Protein AF-A0A969KFW2-F1 (afdb_monomer)

Solvent-accessible surface area (backbone atoms only — not comparable to full-atom values): 8511 Å² total; per-residue (Å²): 131,87,71,71,93,79,52,91,86,76,64,74,49,80,48,72,44,79,43,77,49,76,45,76,46,85,35,68,40,75,48,75,13,22,26,35,42,41,29,34,30,48,34,16,51,20,35,28,38,42,38,20,61,48,29,36,40,37,41,38,32,74,92,44,42,17,35,37,38,15,61,23,41,28,40,39,38,17,50,36,42,43,36,42,20,70,57,21,91,80,18,23,41,39,15,56,20,34,32,36,43,28,16,78,42,66,28,37,48,24,27,36,38,40,15,60,22,32,33,36,32,19,21,82,85,73,43,75,11,35,38,31,22,94,42,62,23,36,42,36,16,52,23,35,35,38,35,26,39,36,45,24,16,37,76,46,80,46,51,67,45,56,79,45,69,51,59,76,45,70,80,45,73,37,92,83,80,54,128

Radius of gyration: 15.46 Å; Cα contacts (8 Å, |Δi|>4): 554; chains: 1; bounding box: 42×31×36 Å

pLDDT: mean 92.27, std 14.31, range [40.53, 98.88]

Sequence (179 aa):
MSQPLGLGAWTSPQADITSRADLVVGSDLTLLGRSLDLEGSVVAGGQLDLFAADTIQIRDRLDYPFATLSYGVQTLEAETIDIFALSHPDSGLYAYGDLVLRSPNPIIIDAYFNSLGNFRLENTNGLVGDGLSPNDPVIRASGDVTFGTYTGASLHVLAGGRIRTGRITINSADSTNGL

Secondary structure (DSSP, 8-state):
----TTTTTT----S-EEE-S-EEESS-EEEEEEEEEE-SEEEESS-EEEEEEEEEEEE-BTTB--EEEESS-EEEE-SEEEEEE-SSTT-EEEESS-EEEE-SS-EEEEEEEEESS-EEEE-TTSSB--EEESS--EEEESS-EE-S-EEES--EEEESS-EE-S-EEE-S--SSS--

Structure (mmCIF, N/CA/C/O backbone):
data_AF-A0A969KFW2-F1
#
_entry.id   AF-A0A969KFW2-F1
#
loop_
_atom_site.group_PDB
_atom_site.id
_atom_site.type_symbol
_atom_site.label_atom_id
_atom_site.label_alt_id
_atom_site.label_comp_id
_atom_site.label_asym_id
_atom_site.label_entity_id
_atom_site.label_seq_id
_atom_site.pdbx_PDB_ins_code
_atom_site.Cartn_x
_atom_site.Cartn_y
_atom_site.Cartn_z
_atom_site.occupancy
_atom_site.B_iso_or_equiv
_atom_site.auth_seq_id
_atom_site.auth_comp_id
_atom_site.auth_asym_id
_atom_site.auth_atom_id
_atom_site.pdbx_PDB_model_num
ATOM 1 N N . MET A 1 1 ? -16.141 12.927 -2.273 1.00 40.53 1 MET A N 1
ATOM 2 C CA . MET A 1 1 ? -16.962 11.775 -1.837 1.00 40.53 1 MET A CA 1
ATOM 3 C C . MET A 1 1 ? -17.753 12.190 -0.607 1.00 40.53 1 MET A C 1
ATOM 5 O O . MET A 1 1 ? -17.198 12.882 0.237 1.00 40.53 1 MET A O 1
ATOM 9 N N . SER A 1 2 ? -19.045 11.868 -0.535 1.00 46.31 2 SER A N 1
ATOM 10 C CA . SER A 1 2 ? -19.894 12.208 0.613 1.00 46.31 2 SER A CA 1
ATOM 11 C C . SER A 1 2 ? -19.632 11.227 1.753 1.00 46.31 2 SER A C 1
ATOM 13 O O . SER A 1 2 ? -20.071 10.080 1.691 1.00 46.31 2 SER A O 1
ATOM 15 N N . GLN A 1 3 ? -18.900 11.679 2.769 1.00 43.25 3 GLN A N 1
ATOM 16 C CA . GLN A 1 3 ? -18.803 10.968 4.040 1.00 43.25 3 GLN A CA 1
ATOM 17 C C . GLN A 1 3 ? -20.185 10.882 4.717 1.00 43.25 3 GLN A C 1
ATOM 19 O O . GLN A 1 3 ? -21.036 11.747 4.469 1.00 43.25 3 GLN A O 1
ATOM 24 N N . PRO A 1 4 ? -20.429 9.873 5.574 1.00 42.06 4 PRO A N 1
ATOM 25 C CA . PRO A 1 4 ? -21.654 9.789 6.359 1.00 42.06 4 PRO A CA 1
ATOM 26 C C . PRO A 1 4 ? -21.888 11.085 7.147 1.00 42.06 4 PRO A C 1
ATOM 28 O O . PRO A 1 4 ? -20.990 11.597 7.822 1.00 42.06 4 PRO A O 1
ATOM 31 N N . LEU A 1 5 ? -23.105 11.626 7.058 1.00 42.03 5 LEU A N 1
ATOM 32 C CA . LEU A 1 5 ? -23.525 12.806 7.813 1.00 42.03 5 LEU A CA 1
ATOM 33 C C . LEU A 1 5 ? -23.432 12.500 9.317 1.00 42.03 5 LEU A C 1
ATOM 35 O O . LEU A 1 5 ? -24.241 11.746 9.848 1.00 42.03 5 LEU A O 1
ATOM 39 N N . GLY A 1 6 ? -22.432 13.077 9.989 1.00 43.31 6 GLY A N 1
ATOM 40 C CA . GLY A 1 6 ? -22.257 12.976 11.443 1.00 43.31 6 GLY A CA 1
ATOM 41 C C . GLY A 1 6 ? -20.808 13.036 11.938 1.00 43.31 6 GLY A C 1
ATOM 42 O O . GLY A 1 6 ? -20.583 13.518 13.042 1.00 43.31 6 GLY A O 1
ATOM 43 N N . LEU A 1 7 ? -19.824 12.620 11.130 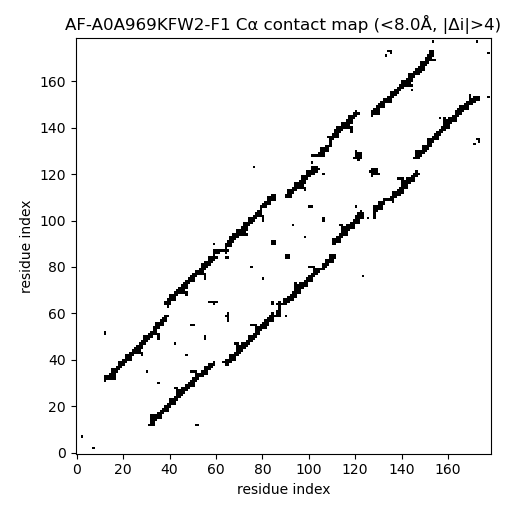1.00 49.16 7 LEU A N 1
ATOM 44 C CA . LEU A 1 7 ? -18.414 12.522 11.562 1.00 49.16 7 LEU A CA 1
ATOM 45 C C . LEU A 1 7 ? -17.542 13.723 11.160 1.00 49.16 7 LEU A C 1
ATOM 47 O O . LEU A 1 7 ? -16.641 14.107 11.903 1.00 49.16 7 LEU A O 1
ATOM 51 N N . GLY A 1 8 ? -17.858 14.395 10.048 1.00 50.50 8 GLY A N 1
ATOM 52 C CA . GLY A 1 8 ? -17.047 15.504 9.518 1.00 50.50 8 GLY A CA 1
ATOM 53 C C . GLY A 1 8 ? -16.973 16.763 10.398 1.00 50.50 8 GLY A C 1
ATOM 54 O O . GLY A 1 8 ? -16.182 17.653 10.108 1.00 50.50 8 GLY A O 1
ATOM 55 N N . ALA A 1 9 ? -17.775 16.849 11.466 1.00 48.59 9 ALA A N 1
ATOM 56 C CA . ALA A 1 9 ? -17.777 17.975 12.404 1.00 48.59 9 ALA A CA 1
ATOM 57 C C . ALA A 1 9 ? -17.067 17.683 13.744 1.00 48.59 9 ALA A C 1
ATOM 59 O O . ALA A 1 9 ? -16.885 18.612 14.527 1.00 48.59 9 ALA A O 1
ATOM 60 N N . TRP A 1 10 ? -16.667 16.431 14.021 1.00 47.91 10 TRP A N 1
ATOM 61 C CA . TRP A 1 10 ? -16.158 16.022 15.344 1.00 47.91 10 TRP A CA 1
ATOM 62 C C . TRP A 1 10 ? -14.722 15.490 15.362 1.00 47.91 10 TRP A C 1
ATOM 64 O O . TRP A 1 10 ? -14.137 15.405 16.438 1.00 47.91 10 TRP A O 1
ATOM 74 N N . THR A 1 11 ? -14.121 15.158 14.219 1.00 59.03 11 THR A N 1
ATOM 75 C CA . THR A 1 11 ? -12.793 14.525 14.200 1.00 59.03 11 THR A CA 1
ATOM 76 C C . THR A 1 11 ? -11.883 15.162 13.158 1.00 59.03 11 THR A C 1
ATOM 78 O O . THR A 1 11 ? -11.593 14.576 12.117 1.00 59.03 11 THR A O 1
ATOM 81 N N . SER A 1 12 ? -11.388 16.370 13.437 1.00 61.44 12 SER A N 1
ATOM 82 C CA . SER A 1 12 ? -10.094 16.737 12.857 1.00 61.44 12 SER A CA 1
ATOM 83 C C . SER A 1 12 ? -9.069 15.717 13.363 1.00 61.44 12 SER A C 1
ATOM 85 O O . SER A 1 12 ? -9.067 15.438 14.566 1.00 61.44 12 SER A O 1
ATOM 87 N N . PRO A 1 13 ? -8.221 15.137 12.506 1.00 65.00 13 PRO A N 1
ATOM 88 C CA . PRO A 1 13 ? -7.181 14.237 12.974 1.00 65.00 13 PRO A CA 1
ATOM 89 C C . PRO A 1 13 ? -6.178 15.052 13.805 1.00 65.00 13 PRO A C 1
ATOM 91 O O . PRO A 1 13 ? -5.416 15.850 13.269 1.00 65.00 13 PRO A O 1
ATOM 94 N N . GLN A 1 14 ? -6.271 14.961 15.134 1.00 72.69 14 GLN A N 1
ATOM 95 C CA . GLN A 1 14 ? -5.598 15.900 16.047 1.00 72.69 14 GLN A CA 1
ATOM 96 C C . GLN A 1 14 ? -4.289 15.363 16.634 1.00 72.69 14 GLN A C 1
ATOM 98 O O . GLN A 1 14 ? -3.446 16.157 17.046 1.00 72.69 14 GLN A O 1
ATOM 103 N N . ALA A 1 15 ? -4.115 14.042 16.689 1.00 89.06 15 ALA A N 1
ATOM 104 C CA . ALA A 1 15 ? -2.988 13.405 17.363 1.00 89.06 15 ALA A CA 1
ATOM 105 C C . ALA A 1 15 ? -2.456 12.210 16.573 1.00 89.06 15 ALA A C 1
ATOM 107 O O . ALA A 1 15 ? -3.172 11.625 15.760 1.00 89.06 15 ALA A O 1
ATOM 108 N N . ASP A 1 16 ? -1.202 11.858 16.825 1.00 96.44 16 ASP A N 1
ATOM 109 C CA . ASP A 1 16 ? -0.571 10.697 16.209 1.00 96.44 16 ASP A CA 1
ATOM 110 C C . ASP A 1 16 ? -1.045 9.410 16.895 1.00 96.44 16 ASP A C 1
ATOM 112 O O . ASP A 1 16 ? -1.247 9.377 18.112 1.00 96.44 16 ASP A O 1
ATOM 116 N N . ILE A 1 17 ? -1.219 8.350 16.110 1.00 97.12 17 ILE A N 1
ATOM 117 C CA . ILE A 1 17 ? -1.511 7.003 16.594 1.00 97.12 17 ILE A CA 1
ATOM 118 C C . ILE A 1 17 ? -0.292 6.140 16.302 1.00 97.12 17 ILE A C 1
ATOM 120 O O . ILE A 1 17 ? 0.089 5.962 15.148 1.00 97.12 17 ILE A O 1
ATOM 124 N N . THR A 1 18 ? 0.279 5.566 17.354 1.00 97.75 18 THR A N 1
ATOM 125 C CA . THR A 1 18 ? 1.387 4.618 17.259 1.00 97.75 18 THR A CA 1
ATOM 126 C C . THR A 1 18 ? 0.904 3.253 17.725 1.00 97.75 18 THR A C 1
ATOM 128 O O . THR A 1 18 ? 0.429 3.121 18.854 1.00 97.75 18 THR A O 1
ATOM 131 N N . SER A 1 19 ? 1.039 2.232 16.879 1.00 96.25 19 SER A N 1
ATOM 132 C CA . SER A 1 19 ? 0.820 0.836 17.264 1.00 96.25 19 SER A CA 1
ATOM 133 C C . SER A 1 19 ? 2.077 0.017 17.014 1.00 96.25 19 SER A C 1
ATOM 135 O O . SER A 1 19 ? 2.738 0.162 15.988 1.00 96.25 19 SER A O 1
ATOM 137 N N . ARG A 1 20 ? 2.400 -0.845 17.978 1.00 95.62 20 ARG A N 1
ATOM 138 C CA . ARG A 1 20 ? 3.454 -1.871 17.906 1.00 95.62 20 ARG A CA 1
ATOM 139 C C . ARG A 1 20 ? 2.909 -3.263 18.234 1.00 95.62 20 ARG A C 1
ATOM 141 O O . ARG A 1 20 ? 3.673 -4.173 18.533 1.00 95.62 20 ARG A O 1
ATOM 148 N N . ALA A 1 21 ? 1.586 -3.381 18.290 1.00 93.62 21 ALA A N 1
ATOM 149 C CA . ALA A 1 21 ? 0.868 -4.549 18.768 1.00 93.62 21 ALA A CA 1
ATOM 150 C C . ALA A 1 21 ? -0.050 -5.100 17.676 1.00 93.62 21 ALA A C 1
ATOM 152 O O . ALA A 1 21 ? -0.304 -4.439 16.670 1.00 93.62 21 ALA A O 1
ATOM 153 N N . ASP A 1 22 ? -0.598 -6.283 17.935 1.00 96.31 22 ASP A N 1
ATOM 154 C CA . ASP A 1 22 ? -1.633 -6.888 17.107 1.00 96.31 22 ASP A CA 1
ATOM 155 C C . ASP A 1 22 ? -3.004 -6.293 17.452 1.00 96.31 22 ASP A C 1
ATOM 157 O O . ASP A 1 22 ? -3.571 -6.539 18.520 1.00 96.31 22 ASP A O 1
ATOM 161 N N . LEU A 1 23 ? -3.538 -5.484 16.541 1.00 97.00 23 LEU A N 1
ATOM 162 C CA . LEU A 1 23 ? -4.868 -4.896 16.631 1.00 97.00 23 LEU A CA 1
ATOM 163 C C . LEU A 1 23 ? -5.846 -5.760 15.841 1.00 97.00 23 LEU A C 1
ATOM 165 O O . LEU A 1 23 ? -5.850 -5.727 14.616 1.00 97.00 23 LEU A O 1
ATOM 169 N N . VAL A 1 24 ? -6.694 -6.518 16.537 1.00 97.62 24 VAL A N 1
ATOM 170 C CA . VAL A 1 24 ? -7.665 -7.423 15.907 1.00 97.62 24 VAL A CA 1
ATOM 171 C C . VAL A 1 24 ? -9.075 -7.070 16.357 1.00 97.62 24 VAL A C 1
ATOM 173 O O . VAL A 1 24 ? -9.382 -7.113 17.549 1.00 97.62 24 VAL A O 1
ATOM 176 N N . VAL A 1 25 ? -9.952 -6.760 15.402 1.00 97.81 25 VAL A N 1
ATOM 177 C CA . VAL A 1 25 ? -11.379 -6.526 15.656 1.00 97.81 25 VAL A CA 1
ATOM 178 C C . VAL A 1 25 ? -12.251 -7.417 14.772 1.00 97.81 25 VAL A C 1
ATOM 180 O O . VAL A 1 25 ? -11.901 -7.739 13.641 1.00 97.81 25 VAL A O 1
ATOM 183 N N . GLY A 1 26 ? -13.417 -7.823 15.281 1.00 97.88 26 GLY A N 1
ATOM 184 C CA . GLY A 1 26 ? -14.318 -8.754 14.584 1.00 97.88 26 GLY A CA 1
ATOM 185 C C . GLY A 1 26 ? -15.216 -8.135 13.504 1.00 97.88 26 GLY A C 1
ATOM 186 O O . GLY A 1 26 ? -16.013 -8.857 12.917 1.00 97.88 26 GLY A O 1
ATOM 187 N N . SER A 1 27 ? -15.129 -6.825 13.265 1.00 97.62 27 SER A N 1
ATOM 188 C CA . SER A 1 27 ? -15.961 -6.074 12.311 1.00 97.62 27 SER A CA 1
ATOM 189 C C . SER A 1 27 ? -15.098 -5.020 11.600 1.00 97.62 27 SER A C 1
ATOM 191 O O . SER A 1 27 ? -13.895 -5.229 11.450 1.00 97.62 27 SER A O 1
ATOM 193 N N . ASP A 1 28 ? -15.685 -3.905 11.178 1.00 98.25 28 ASP A N 1
ATOM 194 C CA . ASP A 1 28 ? -14.972 -2.769 10.594 1.00 98.25 28 ASP A CA 1
ATOM 195 C C . ASP A 1 28 ? -14.033 -2.083 11.604 1.00 98.25 28 ASP A C 1
ATOM 197 O O . ASP A 1 28 ? -14.345 -1.975 12.796 1.00 98.25 28 ASP A O 1
ATOM 201 N N . LEU A 1 29 ? -12.897 -1.585 11.113 1.00 97.88 29 LEU A N 1
ATOM 202 C CA . LEU A 1 29 ? -11.943 -0.772 11.866 1.00 97.88 29 LEU A CA 1
ATOM 203 C C . LEU A 1 29 ? -11.613 0.500 11.093 1.00 97.88 29 LEU A C 1
ATOM 205 O O . LEU A 1 29 ? -11.175 0.434 9.948 1.00 97.88 29 LEU A O 1
ATOM 209 N N . THR A 1 30 ? -11.720 1.643 11.764 1.00 97.38 30 THR A N 1
ATOM 210 C CA . THR A 1 30 ? -11.174 2.908 11.272 1.00 97.38 30 THR A CA 1
ATOM 211 C C . THR A 1 30 ? -10.156 3.444 12.270 1.00 97.38 30 THR A C 1
ATOM 213 O O . THR A 1 30 ? -10.495 3.680 13.431 1.00 97.38 30 THR A O 1
ATOM 216 N N . LEU A 1 31 ? -8.922 3.671 11.820 1.00 96.19 31 LEU A N 1
ATOM 217 C CA . LEU A 1 31 ? -7.936 4.478 12.537 1.00 96.19 31 LEU A CA 1
ATOM 218 C C . LEU A 1 31 ? -7.872 5.853 11.877 1.00 96.19 31 LEU A C 1
ATOM 220 O O . LEU A 1 31 ? -7.593 5.952 10.687 1.00 96.19 31 LEU A O 1
ATOM 224 N N . LEU A 1 32 ? -8.142 6.904 12.651 1.00 95.44 32 LEU A N 1
ATOM 225 C CA . LEU A 1 32 ? -8.134 8.289 12.186 1.00 95.44 32 LEU A CA 1
ATOM 226 C C . LEU A 1 32 ? -7.209 9.120 13.078 1.00 95.44 32 LEU A C 1
ATOM 228 O O . LEU A 1 32 ? -7.536 9.375 14.237 1.00 95.44 32 LEU A O 1
ATOM 232 N N . GLY A 1 33 ? -6.066 9.544 12.544 1.00 94.56 33 GLY A N 1
ATOM 233 C CA . GLY A 1 33 ? -5.040 10.277 13.292 1.00 94.56 33 GLY A CA 1
ATOM 234 C C . GLY A 1 33 ? -4.390 11.383 12.470 1.00 94.56 33 GLY A C 1
ATOM 235 O O . GLY A 1 33 ? -4.582 11.475 11.265 1.00 94.56 33 GLY A O 1
ATOM 236 N N . ARG A 1 34 ? -3.618 12.263 13.104 1.00 94.81 34 ARG A N 1
ATOM 237 C CA . ARG A 1 34 ? -2.754 13.192 12.366 1.00 94.81 34 ARG A CA 1
ATOM 238 C C . ARG A 1 34 ? -1.714 12.400 11.578 1.00 94.81 34 ARG A C 1
ATOM 240 O O . ARG A 1 34 ? -1.620 12.569 10.370 1.00 94.81 34 ARG A O 1
ATOM 247 N N . SER A 1 35 ? -1.021 11.489 12.254 1.00 97.94 35 SER A N 1
ATOM 248 C CA . SER A 1 35 ? -0.171 10.469 11.640 1.00 97.94 35 SER A CA 1
ATOM 249 C C . SER A 1 35 ? -0.507 9.087 12.195 1.00 97.94 35 SER A C 1
ATOM 251 O O . SER A 1 35 ? -0.918 8.975 13.351 1.00 97.94 35 SER A O 1
ATOM 253 N N . LEU A 1 36 ? -0.318 8.043 11.392 1.00 98.50 36 LEU A N 1
ATOM 254 C CA . LEU A 1 36 ? -0.365 6.647 11.823 1.00 98.50 36 LEU A CA 1
ATOM 255 C C . LEU A 1 36 ? 1.036 6.049 11.672 1.00 98.50 36 LEU A C 1
ATOM 257 O O . LEU A 1 36 ? 1.577 6.037 10.572 1.00 98.50 36 LEU A O 1
ATOM 261 N N . ASP A 1 37 ? 1.609 5.554 12.762 1.00 98.50 37 ASP A N 1
ATOM 262 C CA . ASP A 1 37 ? 2.882 4.831 12.787 1.00 98.50 37 ASP A CA 1
ATOM 263 C C . ASP A 1 37 ? 2.607 3.397 13.256 1.00 98.50 37 ASP A C 1
ATOM 265 O O . ASP A 1 37 ? 2.282 3.158 14.425 1.00 98.50 37 ASP A O 1
ATOM 269 N N . LEU A 1 38 ? 2.664 2.449 12.322 1.00 98.56 38 LEU A N 1
ATOM 270 C CA . LEU A 1 38 ? 2.151 1.097 12.507 1.00 98.56 38 LEU A CA 1
ATOM 271 C C . LEU A 1 38 ? 3.250 0.045 12.298 1.00 98.56 38 LEU A C 1
ATOM 273 O O . LEU A 1 38 ? 3.839 -0.065 11.223 1.00 98.56 38 LEU A O 1
ATOM 277 N N . GLU A 1 39 ? 3.446 -0.778 13.327 1.00 97.44 39 GLU A N 1
ATOM 278 C CA . GLU A 1 39 ? 4.143 -2.068 13.281 1.00 97.44 39 GLU A CA 1
ATOM 279 C C . GLU A 1 39 ? 3.217 -3.165 13.847 1.00 97.44 39 GLU A C 1
ATOM 281 O O . GLU A 1 39 ? 2.217 -2.862 14.506 1.00 97.44 39 GLU A O 1
ATOM 286 N N . GLY A 1 40 ? 3.561 -4.440 13.638 1.00 96.19 40 GLY A N 1
ATOM 287 C CA . GLY A 1 40 ? 2.741 -5.582 14.067 1.00 96.19 40 GLY A CA 1
ATOM 288 C C . GLY A 1 40 ? 1.590 -5.858 13.111 1.00 96.19 40 GLY A C 1
ATOM 289 O O . GLY A 1 40 ? 1.791 -5.861 11.898 1.00 96.19 40 GLY A O 1
ATOM 290 N N . SER A 1 41 ? 0.382 -6.106 13.621 1.00 97.19 41 SER A N 1
ATOM 291 C CA . SER A 1 41 ? -0.765 -6.394 12.757 1.00 97.19 41 SER A CA 1
ATOM 292 C C . SER A 1 41 ? -1.973 -5.495 12.978 1.00 97.19 41 SER A C 1
ATOM 294 O O . SER A 1 41 ? -2.249 -5.036 14.085 1.00 97.19 41 SER A O 1
ATOM 296 N N . VAL A 1 42 ? -2.714 -5.244 11.896 1.00 98.38 42 VAL A N 1
ATOM 297 C CA . VAL A 1 42 ? -3.997 -4.530 11.931 1.00 98.38 42 VAL A CA 1
ATOM 298 C C . VAL A 1 42 ? -5.031 -5.323 11.140 1.00 98.38 42 VAL A C 1
ATOM 300 O O . VAL A 1 42 ? -5.000 -5.378 9.911 1.00 98.38 42 VAL A O 1
ATOM 303 N N . VAL A 1 43 ? -5.943 -5.964 11.862 1.00 98.50 43 VAL A N 1
ATOM 304 C CA . VAL A 1 43 ? -6.910 -6.924 11.336 1.00 98.50 43 VAL A CA 1
ATOM 305 C C . VAL A 1 43 ? -8.334 -6.463 11.628 1.00 98.50 43 VAL A C 1
ATOM 307 O O . VAL A 1 43 ? -8.715 -6.260 12.782 1.00 98.50 43 VAL A O 1
ATOM 310 N N . ALA A 1 44 ? -9.135 -6.369 10.571 1.00 98.56 44 ALA A N 1
ATOM 311 C CA . ALA A 1 44 ? -10.561 -6.093 10.621 1.00 98.56 44 ALA A CA 1
ATOM 312 C C . ALA A 1 44 ? -11.357 -7.274 10.044 1.00 98.56 44 ALA A C 1
ATOM 314 O O . ALA A 1 44 ? -11.074 -7.768 8.951 1.00 98.56 44 ALA A O 1
ATOM 315 N N . GLY A 1 45 ? -12.395 -7.704 10.763 1.00 98.44 45 GLY A N 1
ATOM 316 C CA . GLY A 1 45 ? -13.381 -8.679 10.286 1.00 98.44 45 GLY A CA 1
ATOM 317 C C . GLY A 1 45 ? -14.279 -8.161 9.155 1.00 98.44 45 GLY A C 1
ATOM 318 O O . GLY A 1 45 ? -15.019 -8.945 8.567 1.00 98.44 45 GLY A O 1
ATOM 319 N N . GLY A 1 46 ? -14.215 -6.863 8.849 1.00 98.38 46 GLY A N 1
ATOM 320 C CA . GLY A 1 46 ? -14.908 -6.206 7.742 1.00 98.38 46 GLY A CA 1
ATOM 321 C C . GLY A 1 46 ? -13.976 -5.270 6.969 1.00 98.38 46 GLY A C 1
ATOM 322 O O . GLY A 1 46 ? -12.923 -5.700 6.490 1.00 98.38 46 GLY A O 1
ATOM 323 N N . GLN A 1 47 ? -14.372 -4.006 6.828 1.00 98.50 47 GLN A N 1
ATOM 324 C CA . GLN A 1 47 ? -13.590 -2.940 6.199 1.00 98.50 47 GLN A CA 1
ATOM 325 C C . GLN A 1 47 ? -12.467 -2.443 7.118 1.00 98.50 47 GLN A C 1
ATOM 327 O O . GLN A 1 47 ? -12.643 -2.331 8.332 1.00 98.50 47 GLN A O 1
ATOM 332 N N . LEU A 1 48 ? -11.315 -2.121 6.529 1.00 98.75 48 LEU A N 1
ATOM 333 C CA . LEU A 1 48 ? -10.196 -1.490 7.225 1.00 98.75 48 LEU A CA 1
ATOM 334 C C . LEU A 1 48 ? -9.882 -0.137 6.591 1.00 98.75 48 LEU A C 1
ATOM 336 O O . LEU A 1 48 ? -9.398 -0.077 5.462 1.00 98.75 48 LEU A O 1
ATOM 340 N N . ASP A 1 49 ? -10.100 0.928 7.350 1.00 98.44 49 ASP A N 1
ATOM 341 C CA . ASP A 1 49 ? -9.778 2.294 6.959 1.00 98.44 49 ASP A CA 1
ATOM 342 C C . ASP A 1 49 ? -8.657 2.855 7.835 1.00 98.44 49 ASP A C 1
ATOM 344 O O . ASP A 1 49 ? -8.774 2.954 9.057 1.00 98.44 49 ASP A O 1
ATOM 348 N N . LEU A 1 50 ? -7.560 3.249 7.202 1.00 98.12 50 LEU A N 1
ATOM 349 C CA . LEU A 1 50 ? -6.422 3.899 7.834 1.00 98.12 50 LEU A CA 1
ATOM 350 C C . LEU A 1 50 ? -6.314 5.306 7.254 1.00 98.12 50 LEU A C 1
ATOM 352 O O . LEU A 1 50 ? -5.892 5.485 6.115 1.00 98.12 50 LEU A O 1
ATOM 356 N N . PHE A 1 51 ? -6.722 6.305 8.026 1.00 97.31 51 PHE A N 1
ATOM 357 C CA . PHE A 1 51 ? -6.777 7.692 7.589 1.00 97.31 51 PHE A CA 1
ATOM 358 C C . PHE A 1 51 ? -5.846 8.555 8.432 1.00 97.31 51 PHE A C 1
ATOM 360 O O . PHE A 1 51 ? -5.969 8.616 9.660 1.00 97.31 51 PHE A O 1
ATOM 367 N N . ALA A 1 52 ? -4.930 9.249 7.761 1.00 96.31 52 ALA A N 1
ATOM 368 C CA . ALA A 1 52 ? -4.060 10.233 8.378 1.00 96.31 52 ALA A CA 1
ATOM 369 C C . ALA A 1 52 ? -4.181 11.599 7.699 1.00 96.31 52 ALA A C 1
ATOM 371 O O . ALA A 1 52 ? -4.378 11.674 6.490 1.00 96.31 52 ALA A O 1
ATOM 372 N N . ALA A 1 53 ? -4.037 12.683 8.462 1.00 94.38 53 ALA A N 1
ATOM 373 C CA . ALA A 1 53 ? -3.887 14.009 7.862 1.00 94.38 53 ALA A CA 1
ATOM 374 C C . ALA A 1 53 ? -2.526 14.145 7.164 1.00 94.38 53 ALA A C 1
ATOM 376 O O . ALA A 1 53 ? -2.469 14.589 6.029 1.00 94.38 53 ALA A O 1
ATOM 377 N N . ASP A 1 54 ? -1.450 13.720 7.827 1.00 96.06 54 ASP A N 1
ATOM 378 C CA . ASP A 1 54 ? -0.078 13.966 7.393 1.00 96.06 54 ASP A CA 1
ATOM 379 C C . ASP A 1 54 ? 0.560 12.693 6.829 1.00 96.06 54 ASP A C 1
ATOM 381 O O . ASP A 1 54 ? 0.895 12.625 5.650 1.00 96.06 54 ASP A O 1
ATOM 385 N N . THR A 1 55 ? 0.771 11.671 7.665 1.00 98.06 55 THR A N 1
ATOM 386 C CA . THR A 1 55 ? 1.572 10.500 7.274 1.00 98.06 55 THR A CA 1
ATOM 387 C C . THR A 1 55 ? 0.962 9.190 7.747 1.00 98.06 55 THR A C 1
ATOM 389 O O 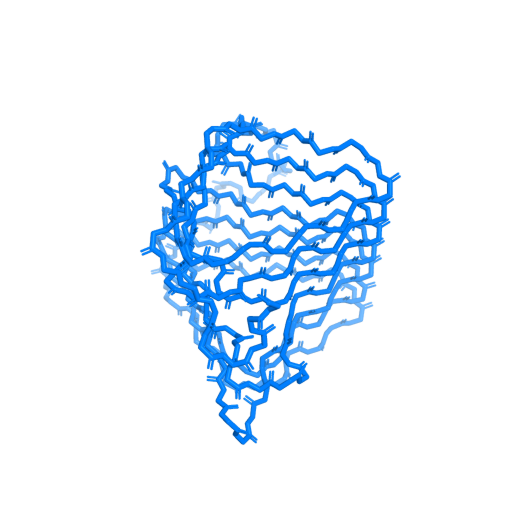. THR A 1 55 ? 0.576 9.062 8.906 1.00 98.06 55 THR A O 1
ATOM 392 N N . ILE A 1 56 ? 0.948 8.188 6.872 1.00 98.75 56 ILE A N 1
ATOM 393 C CA . ILE A 1 56 ? 0.870 6.778 7.263 1.00 98.75 56 ILE A CA 1
ATOM 394 C C . ILE A 1 56 ? 2.246 6.174 7.035 1.00 98.75 56 ILE A C 1
ATOM 396 O O . ILE A 1 56 ? 2.717 6.122 5.900 1.00 98.75 56 ILE A O 1
ATOM 400 N N . GLN A 1 57 ? 2.873 5.718 8.113 1.00 98.81 57 GLN A N 1
ATOM 401 C CA . GLN A 1 57 ? 4.120 4.979 8.085 1.00 98.81 57 GLN A CA 1
ATOM 402 C C . GLN A 1 57 ? 3.866 3.546 8.543 1.00 98.81 57 GLN A C 1
ATOM 404 O O . GLN A 1 57 ? 3.314 3.309 9.617 1.00 98.81 57 GLN A O 1
ATOM 409 N N . ILE A 1 58 ? 4.281 2.592 7.715 1.00 98.75 58 ILE A N 1
ATOM 410 C CA . ILE A 1 58 ? 4.204 1.161 8.005 1.00 98.75 58 ILE A CA 1
ATOM 411 C C . ILE A 1 58 ? 5.610 0.582 7.958 1.00 98.75 58 ILE A C 1
ATOM 413 O O . ILE A 1 58 ? 6.333 0.800 6.979 1.00 98.75 58 ILE A O 1
ATOM 417 N N . ARG A 1 59 ? 5.988 -0.154 9.006 1.00 98.19 59 ARG A N 1
ATOM 418 C CA . ARG A 1 59 ? 7.292 -0.813 9.118 1.00 98.19 59 ARG A CA 1
ATOM 419 C C . ARG A 1 59 ? 7.147 -2.255 9.582 1.00 98.19 59 ARG A C 1
ATOM 421 O O . ARG A 1 59 ? 6.401 -2.539 10.517 1.00 98.19 59 ARG A O 1
ATOM 428 N N . ASP A 1 60 ? 7.905 -3.147 8.957 1.00 97.56 60 ASP A N 1
ATOM 429 C CA . ASP A 1 60 ? 8.192 -4.476 9.490 1.00 97.56 60 ASP A CA 1
ATOM 430 C C . ASP A 1 60 ? 9.621 -4.577 10.040 1.00 97.56 60 ASP A C 1
ATOM 432 O O . ASP A 1 60 ? 10.409 -3.628 9.997 1.00 97.56 60 ASP A O 1
ATOM 436 N N . ARG A 1 61 ? 9.948 -5.740 10.608 1.00 94.75 61 ARG A N 1
ATOM 437 C CA . ARG A 1 61 ? 11.282 -6.078 11.108 1.00 94.75 61 ARG A CA 1
ATOM 438 C C . ARG A 1 61 ? 11.622 -7.513 10.733 1.00 94.75 61 ARG A C 1
ATOM 440 O O . ARG A 1 61 ? 10.738 -8.354 10.611 1.00 94.75 61 ARG A O 1
ATOM 447 N N . LEU A 1 62 ? 12.914 -7.814 10.625 1.00 94.12 62 LEU A N 1
ATOM 44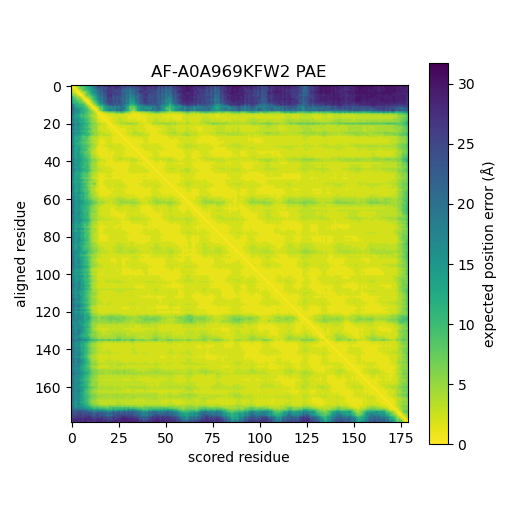8 C CA . LEU A 1 62 ? 13.398 -9.157 10.277 1.00 94.12 62 LEU A CA 1
ATOM 449 C C . LEU A 1 62 ? 12.889 -10.259 11.224 1.00 94.12 62 LEU A C 1
ATOM 451 O O . LEU A 1 62 ? 12.771 -11.408 10.818 1.00 94.12 62 LEU A O 1
ATOM 455 N N . ASP A 1 63 ? 12.614 -9.921 12.482 1.00 95.50 63 ASP A N 1
ATOM 456 C CA . ASP A 1 63 ? 12.115 -10.826 13.520 1.00 95.50 63 ASP A CA 1
ATOM 457 C C . ASP A 1 63 ? 10.625 -10.626 13.844 1.00 95.50 63 ASP A C 1
ATOM 459 O O . ASP A 1 63 ? 10.085 -11.326 14.702 1.00 95.50 63 ASP A O 1
ATOM 463 N N . TYR A 1 64 ? 9.956 -9.671 13.189 1.00 94.31 64 TYR A N 1
ATOM 464 C CA . TYR A 1 64 ? 8.560 -9.350 13.458 1.00 94.31 64 TYR A CA 1
ATOM 465 C C . TYR A 1 64 ? 7.866 -8.782 12.208 1.00 94.31 64 TYR A C 1
ATOM 467 O O . TYR A 1 64 ? 8.117 -7.625 11.848 1.00 94.31 64 TYR A O 1
ATOM 475 N N . PRO A 1 65 ? 7.004 -9.569 11.537 1.00 97.00 65 PRO A N 1
ATOM 476 C CA . PRO A 1 65 ? 6.339 -9.130 10.317 1.00 97.00 65 PRO A CA 1
ATOM 477 C C . PRO A 1 65 ? 5.347 -8.001 10.582 1.00 97.00 65 PRO A C 1
ATOM 479 O O . PRO A 1 65 ? 4.796 -7.878 11.679 1.00 97.00 65 PRO A O 1
ATOM 482 N N . PHE A 1 66 ? 5.062 -7.229 9.534 1.00 98.19 66 PHE A N 1
ATOM 483 C CA . PHE A 1 66 ? 3.890 -6.367 9.501 1.00 98.19 66 PHE A CA 1
ATOM 484 C C . PHE A 1 66 ? 2.802 -6.977 8.626 1.00 98.19 66 PHE A C 1
ATOM 486 O O . PHE A 1 66 ? 3.051 -7.261 7.455 1.00 98.19 66 PHE A O 1
ATOM 493 N N . ALA A 1 67 ? 1.581 -7.107 9.143 1.00 98.06 67 ALA A N 1
ATOM 494 C CA . ALA A 1 67 ? 0.461 -7.613 8.356 1.00 98.06 67 ALA A CA 1
ATOM 495 C C . ALA A 1 67 ? -0.816 -6.797 8.557 1.00 98.06 67 ALA A C 1
ATOM 497 O O . ALA A 1 67 ? -1.261 -6.570 9.680 1.00 98.06 67 ALA A O 1
ATOM 498 N N . THR A 1 68 ? -1.478 -6.430 7.463 1.00 98.38 68 THR A N 1
ATOM 499 C CA . THR A 1 68 ? -2.875 -5.971 7.537 1.00 98.38 68 THR A CA 1
ATOM 500 C C . THR A 1 68 ? -3.806 -7.003 6.938 1.00 98.38 68 THR A C 1
ATOM 502 O O . THR A 1 68 ? -3.461 -7.634 5.944 1.00 98.38 68 THR A O 1
ATOM 505 N N . LEU A 1 69 ? -4.992 -7.162 7.517 1.00 98.56 69 LEU A N 1
ATOM 506 C CA . LEU A 1 69 ? -6.021 -8.032 6.964 1.00 98.56 69 LEU A CA 1
ATOM 507 C C . LEU A 1 69 ? -7.386 -7.359 7.052 1.00 98.56 69 LEU A C 1
ATOM 509 O O . LEU A 1 69 ? -7.802 -6.923 8.122 1.00 98.56 69 LEU A O 1
ATOM 513 N N . SER A 1 70 ? -8.105 -7.334 5.936 1.00 98.56 70 SER A N 1
ATOM 514 C CA . SER A 1 70 ? -9.523 -6.979 5.892 1.00 98.56 70 SER A CA 1
ATOM 515 C C . SER A 1 70 ? -10.307 -8.038 5.125 1.00 98.56 70 SER A C 1
ATOM 517 O O . SER A 1 70 ? -9.878 -8.508 4.067 1.00 98.56 70 SER A O 1
ATOM 519 N N . TYR A 1 71 ? -11.467 -8.426 5.654 1.00 97.88 71 TYR A N 1
ATOM 520 C CA . TYR A 1 71 ? -12.405 -9.294 4.932 1.00 97.88 71 TYR A CA 1
ATOM 521 C C . TYR A 1 71 ? -13.267 -8.513 3.922 1.00 97.88 71 TYR A C 1
ATOM 523 O O . TYR A 1 71 ? -13.950 -9.115 3.093 1.00 97.88 71 TYR A O 1
ATOM 531 N N . GLY A 1 72 ? -13.228 -7.180 3.980 1.00 98.00 72 GLY A N 1
ATOM 532 C CA . GLY A 1 72 ? -13.837 -6.267 3.020 1.00 98.00 72 GLY A CA 1
ATOM 533 C C . GLY A 1 72 ? -12.798 -5.457 2.244 1.00 98.00 72 GLY A C 1
ATOM 534 O O . GLY A 1 72 ? -11.773 -5.977 1.806 1.00 98.00 72 GLY A O 1
ATOM 535 N N . VAL A 1 73 ? -13.101 -4.174 2.042 1.00 98.38 73 VAL A N 1
ATOM 536 C CA . VAL A 1 73 ? -12.197 -3.210 1.401 1.00 98.38 73 VAL A CA 1
ATOM 537 C C . VAL A 1 73 ? -11.152 -2.728 2.405 1.00 98.38 73 VAL A C 1
ATOM 539 O O . VAL A 1 73 ? -11.459 -2.534 3.583 1.00 98.38 73 VAL A O 1
ATOM 542 N N . GLN A 1 74 ? -9.939 -2.489 1.918 1.00 98.56 74 GLN A N 1
ATOM 543 C CA . GLN A 1 74 ? -8.885 -1.814 2.655 1.00 98.56 74 GLN A CA 1
ATOM 544 C C . GLN A 1 74 ? -8.558 -0.468 2.009 1.00 98.56 74 GLN A C 1
ATOM 546 O O . GLN A 1 74 ? -8.169 -0.430 0.840 1.00 98.56 74 GLN A O 1
ATOM 551 N N . THR A 1 75 ? -8.662 0.618 2.775 1.00 98.69 75 THR A N 1
ATOM 552 C CA . THR A 1 75 ? -8.316 1.970 2.319 1.00 98.69 75 THR A CA 1
ATOM 553 C C . THR A 1 75 ? -7.252 2.583 3.220 1.00 98.69 75 THR A C 1
ATOM 555 O O . THR A 1 75 ? -7.441 2.673 4.430 1.00 98.69 75 THR A O 1
ATOM 558 N N . LEU A 1 76 ? -6.152 3.047 2.631 1.00 98.69 76 LEU A N 1
ATOM 559 C CA . LEU A 1 76 ? -5.179 3.922 3.288 1.00 98.69 76 LEU A CA 1
ATOM 560 C C . LEU A 1 76 ? -5.255 5.296 2.619 1.00 98.69 76 LEU A C 1
ATOM 562 O O . LEU A 1 76 ? -5.146 5.373 1.398 1.00 98.69 76 LEU A O 1
ATOM 566 N N . GLU A 1 77 ? -5.420 6.372 3.386 1.00 98.31 77 GLU A N 1
ATOM 567 C CA . GLU A 1 77 ? -5.437 7.743 2.855 1.00 98.31 77 GLU A CA 1
ATOM 568 C C . GLU A 1 77 ? -4.629 8.697 3.736 1.00 98.31 77 GLU A C 1
ATOM 570 O O . GLU A 1 77 ? -4.882 8.782 4.938 1.00 98.31 77 GLU A O 1
ATOM 575 N N . ALA A 1 78 ? -3.666 9.403 3.134 1.00 97.56 78 ALA A N 1
ATOM 576 C CA . ALA A 1 78 ? -2.857 10.428 3.796 1.00 97.56 78 ALA A CA 1
ATOM 577 C C . ALA A 1 78 ? -2.143 11.352 2.801 1.00 97.56 78 ALA A C 1
ATOM 579 O O . ALA A 1 78 ? -1.970 11.004 1.631 1.00 97.56 78 ALA A O 1
ATOM 580 N N . GLU A 1 79 ? -1.651 12.503 3.271 1.00 97.00 79 GLU A N 1
ATOM 581 C CA . GLU A 1 79 ? -0.754 13.359 2.481 1.00 97.00 79 GLU A CA 1
ATOM 582 C C . GLU A 1 79 ? 0.509 12.599 2.052 1.00 97.00 79 GLU A C 1
ATOM 584 O O . GLU A 1 79 ? 0.912 12.682 0.895 1.00 97.00 79 GLU A O 1
ATOM 589 N N . THR A 1 80 ? 1.094 11.794 2.939 1.00 98.25 80 THR A N 1
ATOM 590 C CA . THR A 1 80 ? 2.219 10.896 2.644 1.00 98.25 80 THR A CA 1
ATOM 591 C C . THR A 1 80 ? 1.899 9.475 3.092 1.00 98.25 80 THR A C 1
ATOM 593 O O . THR A 1 80 ? 1.486 9.250 4.228 1.00 98.25 80 THR A O 1
ATOM 596 N N . ILE A 1 81 ? 2.121 8.499 2.214 1.00 98.81 81 ILE A N 1
ATOM 597 C CA . ILE A 1 81 ? 2.046 7.077 2.558 1.00 98.81 81 ILE A CA 1
ATOM 598 C C . ILE A 1 81 ? 3.415 6.459 2.286 1.00 98.81 81 ILE A C 1
ATOM 600 O O . ILE A 1 81 ? 3.898 6.469 1.151 1.00 98.81 81 ILE A O 1
ATOM 604 N N . ASP A 1 82 ? 4.022 5.938 3.347 1.00 98.75 82 ASP A N 1
ATOM 605 C CA . ASP A 1 82 ? 5.335 5.313 3.334 1.00 98.75 82 ASP A CA 1
ATOM 606 C C . ASP A 1 82 ? 5.252 3.905 3.934 1.00 98.75 82 ASP A C 1
ATOM 608 O O . ASP A 1 82 ? 5.143 3.723 5.150 1.00 98.75 82 ASP A O 1
ATOM 612 N N . ILE A 1 83 ? 5.297 2.897 3.065 1.00 98.75 83 ILE A N 1
ATOM 613 C CA . ILE A 1 83 ? 5.219 1.489 3.439 1.00 98.75 83 ILE A CA 1
ATOM 614 C C . ILE A 1 83 ? 6.571 0.843 3.172 1.00 98.75 83 ILE A C 1
ATOM 616 O O . ILE A 1 83 ? 7.044 0.866 2.041 1.00 98.75 83 ILE A O 1
ATOM 620 N N . PHE A 1 84 ? 7.141 0.229 4.209 1.00 97.81 84 PHE A N 1
ATOM 621 C CA . PHE A 1 84 ? 8.306 -0.643 4.110 1.00 97.81 84 PHE A CA 1
ATOM 622 C C . PHE A 1 84 ? 8.046 -1.923 4.911 1.00 97.81 84 PHE A C 1
ATOM 624 O O . PHE A 1 84 ? 8.200 -1.956 6.131 1.00 97.81 84 PHE A O 1
ATOM 631 N N . ALA A 1 85 ? 7.585 -2.954 4.209 1.00 97.12 85 ALA A N 1
ATOM 632 C CA . ALA A 1 85 ? 7.168 -4.247 4.735 1.00 97.12 85 ALA A CA 1
ATOM 633 C C . ALA A 1 85 ? 7.755 -5.397 3.887 1.00 97.12 85 ALA A C 1
ATOM 635 O O . ALA A 1 85 ? 7.034 -6.292 3.439 1.00 97.12 85 ALA A O 1
ATOM 636 N N . LEU A 1 86 ? 9.063 -5.311 3.612 1.00 95.31 86 LEU A N 1
ATOM 637 C CA . LEU A 1 86 ? 9.851 -6.292 2.849 1.00 95.31 86 LEU A CA 1
ATOM 638 C C . LEU A 1 86 ? 10.969 -6.945 3.685 1.00 95.31 86 LEU A C 1
ATOM 640 O O . LEU A 1 86 ? 11.715 -7.769 3.157 1.00 95.31 86 LEU A O 1
ATOM 644 N N . SER A 1 87 ? 11.110 -6.605 4.971 1.00 94.69 87 SER A N 1
ATOM 645 C CA . SER A 1 87 ? 12.144 -7.188 5.842 1.00 94.69 87 SER A CA 1
ATOM 646 C C . SER A 1 87 ? 11.814 -8.613 6.288 1.00 94.69 87 SER A C 1
ATOM 648 O O . SER A 1 87 ? 12.723 -9.345 6.682 1.00 94.69 87 SER A O 1
ATOM 650 N N . HIS A 1 88 ? 10.537 -9.007 6.257 1.00 94.56 88 HIS A N 1
ATOM 651 C CA . HIS A 1 88 ? 10.057 -10.329 6.660 1.00 94.56 88 HIS A CA 1
ATOM 652 C C . HIS A 1 88 ? 9.175 -10.967 5.567 1.00 94.56 88 HIS A C 1
ATOM 654 O O . HIS A 1 88 ? 8.300 -10.294 5.024 1.00 94.56 88 HIS A O 1
ATOM 660 N N . PRO A 1 89 ? 9.336 -12.269 5.247 1.00 92.19 89 PRO A N 1
ATOM 661 C CA . PRO A 1 89 ? 8.579 -12.928 4.170 1.00 92.19 89 PRO A CA 1
ATOM 662 C C . PRO A 1 89 ? 7.066 -13.006 4.420 1.00 92.19 89 PRO A C 1
ATOM 664 O O . PRO A 1 89 ? 6.290 -13.003 3.470 1.00 92.19 89 PRO A O 1
ATOM 667 N N . ASP A 1 90 ? 6.650 -13.064 5.687 1.00 94.94 90 ASP A N 1
ATOM 668 C CA . ASP A 1 90 ? 5.229 -13.079 6.074 1.00 94.94 90 ASP A CA 1
ATOM 669 C C . ASP A 1 90 ? 4.583 -11.679 6.119 1.00 94.94 90 ASP A C 1
ATOM 671 O O . ASP A 1 90 ? 3.392 -11.557 6.414 1.00 94.94 90 ASP A O 1
ATOM 675 N N . SER A 1 91 ? 5.345 -10.614 5.846 1.00 97.81 91 SER A N 1
ATOM 676 C CA . SER A 1 91 ? 4.807 -9.254 5.817 1.00 97.81 91 SER A CA 1
ATOM 677 C C . SER A 1 91 ? 3.913 -9.016 4.600 1.00 97.81 91 SER A C 1
ATOM 679 O O . SER A 1 91 ? 4.092 -9.612 3.539 1.00 97.81 91 SER A O 1
ATOM 681 N N . GLY A 1 92 ? 2.946 -8.109 4.721 1.00 98.00 92 GLY A N 1
ATOM 682 C CA . GLY A 1 92 ? 2.152 -7.667 3.580 1.00 98.00 92 GLY A CA 1
ATOM 683 C C . GLY A 1 92 ? 0.807 -7.050 3.934 1.00 98.00 92 GLY A C 1
ATOM 684 O O . GLY A 1 92 ? 0.386 -6.976 5.089 1.00 98.00 92 GLY A O 1
ATOM 685 N N . LEU A 1 93 ? 0.112 -6.595 2.898 1.00 98.75 93 LEU A N 1
ATOM 686 C CA . LEU A 1 93 ? -1.241 -6.073 2.999 1.00 98.75 93 LEU A CA 1
ATOM 687 C C . LEU A 1 93 ? -2.215 -7.010 2.288 1.00 98.75 93 LEU A C 1
ATOM 689 O O . LEU A 1 93 ? -1.998 -7.367 1.127 1.00 98.75 93 LEU A O 1
ATOM 693 N N . TYR A 1 94 ? -3.278 -7.405 2.990 1.00 98.69 94 TYR A N 1
ATOM 694 C CA . TYR A 1 94 ? -4.223 -8.424 2.543 1.00 98.69 94 TYR A CA 1
ATOM 695 C C . TYR A 1 94 ? -5.666 -7.903 2.615 1.00 98.69 94 TYR A C 1
ATOM 697 O O . TYR A 1 94 ? -6.203 -7.638 3.693 1.00 98.69 94 TYR A O 1
ATOM 705 N N . ALA A 1 95 ? -6.328 -7.809 1.463 1.00 98.75 95 ALA A N 1
ATOM 706 C CA . ALA A 1 95 ? -7.730 -7.414 1.354 1.00 98.75 95 ALA A CA 1
ATOM 707 C C . ALA A 1 95 ? -8.535 -8.473 0.591 1.00 98.75 95 ALA A C 1
ATOM 709 O O . ALA A 1 95 ? -8.206 -8.828 -0.542 1.00 98.75 95 ALA A O 1
ATOM 710 N N . TYR A 1 96 ? -9.621 -8.968 1.188 1.00 98.56 96 TYR A N 1
ATOM 711 C CA . TYR A 1 96 ? -10.574 -9.848 0.495 1.00 98.56 96 TYR A CA 1
ATOM 712 C C . TYR A 1 96 ? -11.490 -9.079 -0.473 1.00 98.56 96 TYR A C 1
ATOM 714 O O . TYR A 1 96 ? -12.142 -9.683 -1.324 1.00 98.56 96 TYR A O 1
ATOM 722 N N . GLY A 1 97 ? -11.530 -7.753 -0.371 1.00 98.62 97 GLY A N 1
ATOM 723 C CA . GLY A 1 97 ? -12.083 -6.846 -1.368 1.00 98.62 97 GLY A CA 1
ATOM 724 C C . GLY A 1 97 ? -10.987 -6.056 -2.081 1.00 98.62 97 GLY A C 1
ATOM 725 O O . GLY A 1 97 ? -9.881 -6.547 -2.319 1.00 98.62 97 GLY A O 1
ATOM 726 N N . ASP A 1 98 ? -11.307 -4.814 -2.431 1.00 98.81 98 ASP A N 1
ATOM 727 C CA . ASP A 1 98 ? -10.350 -3.882 -3.027 1.00 98.81 98 ASP A CA 1
ATOM 728 C C . ASP A 1 98 ? -9.295 -3.427 -2.008 1.00 98.81 98 ASP A C 1
ATOM 730 O O . ASP A 1 98 ? -9.597 -3.246 -0.829 1.00 98.81 98 ASP A O 1
ATOM 734 N N . LEU A 1 99 ? -8.079 -3.175 -2.492 1.00 98.88 99 LEU A N 1
ATOM 735 C CA . LEU A 1 99 ? -7.008 -2.515 -1.748 1.00 98.88 99 LEU A CA 1
ATOM 736 C C . LEU A 1 99 ? -6.698 -1.177 -2.425 1.00 98.88 99 LEU A C 1
ATOM 738 O O . LEU A 1 99 ? -6.275 -1.139 -3.584 1.00 98.88 99 LEU A O 1
ATOM 742 N N . VAL A 1 100 ? -6.932 -0.081 -1.705 1.00 98.81 100 VAL A N 1
ATOM 743 C CA . VAL A 1 100 ? -6.796 1.287 -2.213 1.00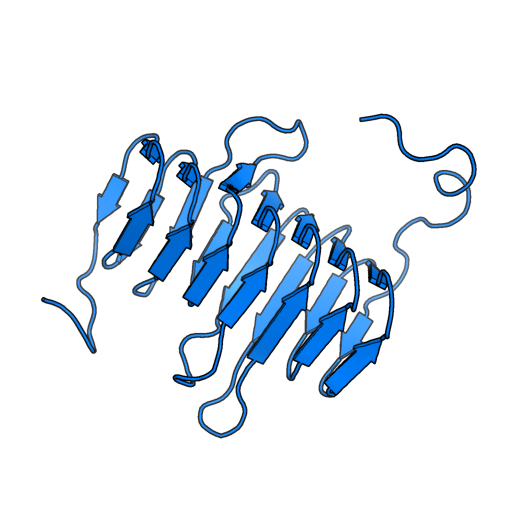 98.81 100 VAL A CA 1
ATOM 744 C C . VAL A 1 100 ? -5.824 2.071 -1.344 1.00 98.81 100 VAL A C 1
ATOM 746 O O . VAL A 1 100 ? -6.049 2.234 -0.147 1.00 98.81 100 VAL A O 1
ATOM 749 N N . LEU A 1 101 ? -4.768 2.601 -1.956 1.00 98.81 101 LEU A N 1
ATOM 750 C CA . LEU A 1 101 ? -3.869 3.565 -1.323 1.00 98.81 101 LEU A CA 1
ATOM 751 C C . LEU A 1 101 ? -4.080 4.929 -1.978 1.00 98.81 101 LEU A C 1
ATOM 753 O O . LEU A 1 101 ? -4.031 5.036 -3.205 1.00 98.81 101 LEU A O 1
ATOM 757 N N . ARG A 1 102 ? -4.322 5.966 -1.176 1.00 98.56 102 ARG A N 1
ATOM 758 C CA . ARG A 1 102 ? -4.689 7.296 -1.657 1.00 98.56 102 ARG A CA 1
ATOM 759 C C . ARG A 1 102 ? -3.788 8.384 -1.082 1.00 98.56 102 ARG A C 1
ATOM 761 O O . ARG A 1 102 ? -3.775 8.610 0.121 1.00 98.56 102 ARG A O 1
ATOM 768 N N . SER A 1 103 ? -3.070 9.092 -1.948 1.00 98.25 103 SER A N 1
ATOM 769 C CA . SER A 1 103 ? -2.196 10.198 -1.551 1.00 98.25 103 SER A CA 1
ATOM 770 C C . SER A 1 103 ? -2.060 11.228 -2.673 1.00 98.25 103 SER A C 1
ATOM 772 O O . SER A 1 103 ? -1.992 10.851 -3.844 1.00 98.25 103 SER A O 1
ATOM 774 N N . PRO A 1 104 ? -2.019 12.540 -2.373 1.00 97.31 104 PRO A N 1
ATOM 775 C CA . PRO A 1 104 ? -1.718 13.544 -3.389 1.00 97.31 104 PRO A CA 1
ATOM 776 C C . PRO A 1 104 ? -0.262 13.462 -3.883 1.00 97.31 104 PRO A C 1
ATOM 778 O O . PRO A 1 104 ? 0.049 14.050 -4.919 1.00 97.31 104 PRO A O 1
ATOM 781 N N . ASN A 1 105 ? 0.607 12.731 -3.177 1.00 97.81 105 ASN A N 1
ATOM 782 C CA . ASN A 1 105 ? 2.009 12.511 -3.512 1.00 97.81 105 ASN A CA 1
ATOM 783 C C . ASN A 1 105 ? 2.242 11.059 -3.976 1.00 97.81 105 ASN A C 1
ATOM 785 O O . ASN A 1 105 ? 1.437 10.178 -3.667 1.00 97.81 105 ASN A O 1
ATOM 789 N N . PRO A 1 106 ? 3.337 10.773 -4.706 1.00 98.31 106 PRO A N 1
ATOM 790 C CA . PRO A 1 106 ? 3.699 9.399 -5.035 1.00 98.31 106 PRO A CA 1
ATOM 791 C C . PRO A 1 106 ? 3.867 8.537 -3.773 1.00 98.31 106 PRO A C 1
ATOM 793 O O . PRO A 1 106 ? 4.531 8.945 -2.821 1.00 98.31 106 PRO A O 1
ATOM 796 N N . ILE A 1 107 ? 3.269 7.348 -3.780 1.00 98.75 107 ILE A N 1
ATOM 797 C CA . ILE A 1 107 ? 3.199 6.452 -2.617 1.00 98.75 107 ILE A CA 1
ATOM 798 C C . ILE A 1 107 ? 4.422 5.533 -2.594 1.00 98.75 107 ILE A C 1
ATOM 800 O O . ILE A 1 107 ? 4.718 4.904 -3.612 1.00 98.75 107 ILE A O 1
ATOM 804 N N . ILE A 1 108 ? 5.105 5.415 -1.448 1.00 98.62 108 ILE A N 1
ATOM 805 C CA . ILE A 1 108 ? 6.194 4.437 -1.274 1.00 98.62 108 ILE A CA 1
ATOM 806 C C . ILE A 1 108 ? 5.573 3.073 -0.987 1.00 98.62 108 ILE A C 1
ATOM 808 O O . ILE A 1 108 ? 4.909 2.896 0.035 1.00 98.62 108 ILE A O 1
ATOM 812 N N . ILE A 1 109 ? 5.754 2.131 -1.912 1.00 98.00 109 ILE A N 1
ATOM 813 C CA . ILE A 1 109 ? 5.043 0.848 -1.929 1.00 98.00 109 ILE A CA 1
ATOM 814 C C . ILE A 1 109 ? 5.961 -0.358 -1.697 1.00 98.00 109 ILE A C 1
ATOM 816 O O . ILE A 1 109 ? 5.700 -1.407 -2.269 1.00 98.00 109 ILE A O 1
ATOM 820 N N . ASP A 1 110 ? 7.005 -0.261 -0.869 1.00 96.94 110 ASP A N 1
ATOM 821 C CA . ASP A 1 110 ? 7.905 -1.391 -0.579 1.00 96.94 110 ASP A CA 1
ATOM 822 C C . ASP A 1 110 ? 7.183 -2.468 0.268 1.00 96.94 110 ASP A C 1
ATOM 824 O O . ASP A 1 110 ? 7.366 -2.542 1.482 1.00 96.94 110 ASP A O 1
ATOM 828 N N . ALA A 1 111 ? 6.325 -3.296 -0.338 1.00 97.56 111 ALA A N 1
ATOM 829 C CA . ALA A 1 111 ? 5.588 -4.370 0.338 1.00 97.56 111 ALA A CA 1
ATOM 830 C C . ALA A 1 111 ? 5.035 -5.438 -0.625 1.00 97.56 111 ALA A C 1
ATOM 832 O O . ALA A 1 111 ? 5.006 -5.271 -1.849 1.00 97.56 111 ALA A O 1
ATOM 833 N N . TYR A 1 112 ? 4.516 -6.521 -0.040 1.00 97.81 112 TYR A N 1
ATOM 834 C CA . TYR A 1 112 ? 3.639 -7.480 -0.711 1.00 97.81 112 TYR A CA 1
ATOM 835 C C 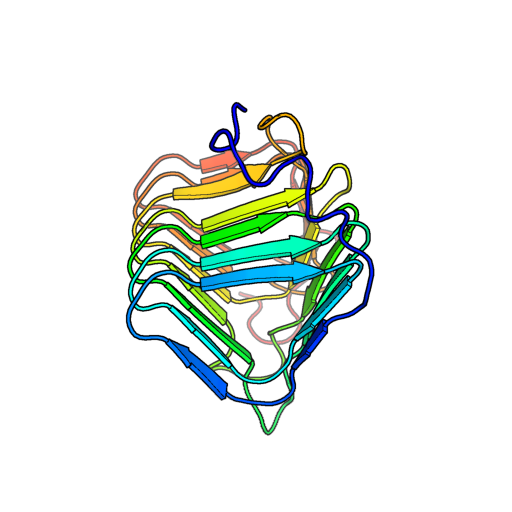. TYR A 1 112 ? 2.170 -7.049 -0.574 1.00 97.81 112 TYR A C 1
ATOM 837 O O . TYR A 1 112 ? 1.638 -6.980 0.535 1.00 97.81 112 TYR A O 1
ATOM 845 N N . PHE A 1 113 ? 1.487 -6.805 -1.691 1.00 98.69 113 PHE A N 1
ATOM 846 C CA . PHE A 1 113 ? 0.063 -6.457 -1.734 1.00 98.69 113 PHE A CA 1
ATOM 847 C C . PHE A 1 113 ? -0.754 -7.606 -2.314 1.00 98.69 113 PHE A C 1
ATOM 849 O O . PHE A 1 113 ? -0.459 -8.095 -3.405 1.00 98.69 113 PHE A O 1
ATOM 856 N N . ASN A 1 114 ? -1.814 -8.000 -1.612 1.00 98.69 114 ASN A N 1
ATOM 857 C CA . ASN A 1 114 ? -2.691 -9.101 -1.990 1.00 98.69 114 ASN A CA 1
ATOM 858 C C . ASN A 1 114 ? -4.154 -8.658 -1.896 1.00 98.69 114 ASN A C 1
ATOM 860 O O . ASN A 1 114 ? -4.708 -8.531 -0.806 1.00 98.69 114 ASN A O 1
ATOM 864 N N . SER A 1 115 ? -4.792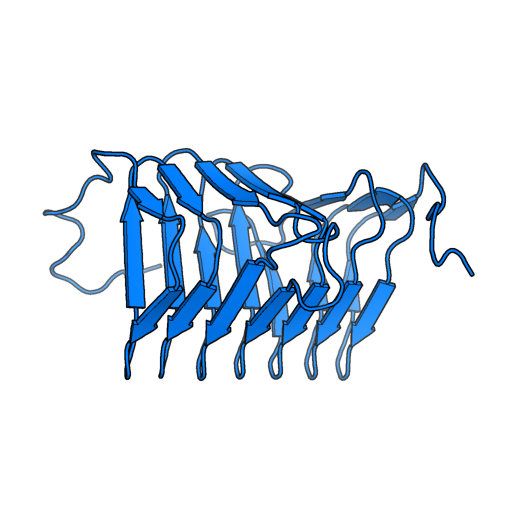 -8.452 -3.045 1.00 98.75 115 SER A N 1
ATOM 865 C CA . SER A 1 115 ? -6.213 -8.123 -3.148 1.00 98.75 115 SER A CA 1
ATOM 866 C C . SER A 1 115 ? -6.982 -9.240 -3.861 1.00 98.75 115 SER A C 1
ATOM 868 O O . SER A 1 115 ? -6.602 -9.690 -4.945 1.00 98.75 115 SER A O 1
ATOM 870 N N . LEU A 1 116 ? -8.097 -9.690 -3.283 1.00 98.69 116 LEU A N 1
ATOM 871 C CA . LEU A 1 116 ? -9.067 -10.535 -3.997 1.00 98.69 116 LEU A CA 1
ATOM 872 C C . LEU A 1 116 ? -10.063 -9.714 -4.835 1.00 98.69 116 LEU A C 1
ATOM 874 O O . LEU A 1 116 ? -10.817 -10.278 -5.626 1.00 98.69 116 LEU A O 1
ATOM 878 N N . GLY A 1 117 ? -10.035 -8.389 -4.705 1.00 98.75 117 GLY A N 1
ATOM 879 C CA . GLY A 1 117 ? -10.652 -7.435 -5.618 1.00 98.75 117 GLY A CA 1
ATOM 880 C C . GLY A 1 117 ? -9.606 -6.765 -6.509 1.00 98.75 117 GLY A C 1
ATOM 881 O O . GLY A 1 117 ? -8.741 -7.420 -7.096 1.00 98.75 117 GLY A O 1
ATOM 882 N N . ASN A 1 118 ? -9.712 -5.445 -6.624 1.00 98.88 118 ASN A N 1
ATOM 883 C CA . ASN A 1 118 ? -8.800 -4.600 -7.385 1.00 98.88 118 ASN A CA 1
ATOM 884 C C . ASN A 1 118 ? -7.726 -3.976 -6.487 1.00 98.88 118 ASN A C 1
ATOM 886 O O . ASN A 1 118 ? -7.997 -3.608 -5.345 1.00 98.88 118 ASN A O 1
ATOM 890 N N . PHE A 1 119 ? -6.549 -3.730 -7.055 1.00 98.88 119 PHE A N 1
ATOM 891 C CA . PHE A 1 119 ? -5.520 -2.894 -6.437 1.00 98.88 119 PHE A CA 1
ATOM 892 C C . PHE A 1 119 ? -5.483 -1.519 -7.107 1.00 98.88 119 PHE A C 1
ATOM 894 O O . PHE A 1 119 ? -5.417 -1.433 -8.341 1.00 98.88 119 PHE A O 1
ATOM 901 N N . ARG A 1 120 ? -5.505 -0.439 -6.317 1.00 98.81 120 ARG A N 1
ATOM 902 C CA . ARG A 1 120 ? -5.455 0.934 -6.837 1.00 98.81 120 ARG A CA 1
ATOM 903 C C . ARG A 1 120 ? -4.515 1.836 -6.048 1.00 98.81 120 ARG A C 1
ATOM 905 O O . ARG A 1 120 ? -4.612 1.916 -4.825 1.00 98.81 120 ARG A O 1
ATOM 912 N N . LEU A 1 121 ? -3.689 2.582 -6.780 1.00 98.81 121 LEU A N 1
ATOM 913 C CA . LEU A 1 121 ? -3.089 3.821 -6.291 1.00 98.81 121 LEU A CA 1
ATOM 914 C C . LEU A 1 121 ? -3.905 5.002 -6.811 1.00 98.81 121 LEU A C 1
ATOM 916 O O . LEU A 1 121 ? -4.155 5.121 -8.016 1.00 98.81 121 LEU A O 1
ATOM 920 N N . GLU A 1 122 ? -4.319 5.874 -5.903 1.00 98.44 122 GLU A N 1
ATOM 921 C CA . GLU A 1 122 ? -5.164 7.027 -6.185 1.00 98.44 122 GLU A CA 1
ATOM 922 C C . GLU A 1 122 ? -4.571 8.311 -5.594 1.00 98.44 122 GLU A C 1
ATOM 924 O O . GLU A 1 122 ? -3.814 8.280 -4.629 1.00 98.44 122 GLU A O 1
ATOM 929 N N . ASN A 1 123 ? -4.959 9.459 -6.139 1.00 92.75 123 ASN A N 1
ATOM 930 C CA . ASN A 1 123 ? -4.844 10.734 -5.441 1.00 92.75 123 ASN A CA 1
ATOM 931 C C . ASN A 1 123 ? -6.100 11.034 -4.616 1.00 92.75 123 ASN A C 1
ATOM 933 O O . ASN A 1 123 ? -7.123 10.367 -4.759 1.00 92.75 123 ASN A O 1
ATOM 937 N N . THR A 1 124 ? -6.064 12.072 -3.778 1.00 86.62 124 THR A N 1
ATOM 938 C CA . THR A 1 124 ? -7.178 12.459 -2.883 1.00 86.62 124 THR A CA 1
ATOM 939 C C . THR A 1 124 ? -8.489 12.805 -3.604 1.00 86.62 124 THR A C 1
ATOM 941 O O . THR A 1 124 ? -9.552 12.816 -2.988 1.00 86.62 124 THR A O 1
ATOM 944 N N . ASN A 1 125 ? -8.461 13.002 -4.927 1.00 89.62 125 ASN A N 1
ATOM 945 C CA . ASN A 1 125 ? -9.654 13.198 -5.755 1.00 89.62 125 ASN A CA 1
ATOM 946 C C . ASN A 1 125 ? -10.215 11.889 -6.350 1.00 8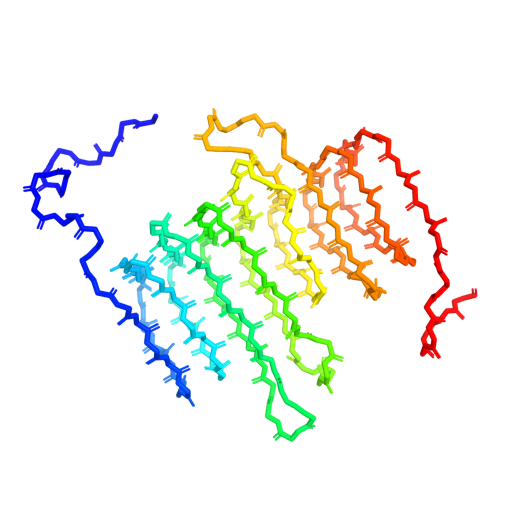9.62 125 ASN A C 1
ATOM 948 O O . ASN A 1 125 ? -11.182 11.936 -7.112 1.00 89.62 125 ASN A O 1
ATOM 952 N N . GLY A 1 126 ? -9.626 10.732 -6.031 1.00 88.81 126 GLY A N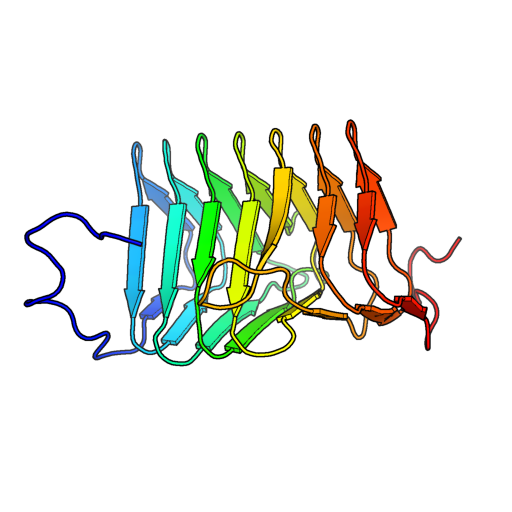 1
ATOM 953 C CA . GLY A 1 126 ? -10.003 9.425 -6.581 1.00 88.81 126 GLY A CA 1
ATOM 954 C C . GLY A 1 126 ? -9.560 9.212 -8.032 1.00 88.81 126 GLY A C 1
ATOM 955 O O . GLY A 1 126 ? -10.078 8.332 -8.717 1.00 88.81 126 GLY A O 1
ATOM 956 N N . LEU A 1 127 ? -8.636 10.037 -8.532 1.00 96.06 127 LEU A N 1
ATOM 957 C CA . LEU A 1 127 ? -7.983 9.810 -9.820 1.00 96.06 127 LEU A CA 1
ATOM 958 C C . LEU A 1 127 ? -6.754 8.929 -9.619 1.00 96.06 127 LEU A C 1
ATOM 960 O O . LEU A 1 127 ? -6.270 8.786 -8.505 1.00 96.06 127 LEU A O 1
ATOM 964 N N . VAL A 1 128 ? -6.231 8.370 -10.707 1.00 98.25 128 VAL A N 1
ATOM 965 C CA . VAL A 1 128 ? -5.030 7.526 -10.685 1.00 98.25 128 VAL A CA 1
ATOM 966 C C . VAL A 1 128 ? -3.851 8.272 -10.037 1.00 98.25 128 VAL A C 1
ATOM 968 O O . VAL A 1 128 ? -3.542 9.393 -10.441 1.00 98.25 128 VAL A O 1
ATOM 971 N N . GLY A 1 129 ? -3.224 7.648 -9.037 1.00 98.38 129 GLY A N 1
ATOM 972 C CA . GLY A 1 129 ? -2.065 8.157 -8.297 1.00 98.38 129 GLY A CA 1
ATOM 973 C C . GLY A 1 129 ? -0.772 7.426 -8.658 1.00 98.38 129 GLY A C 1
ATOM 974 O O . GLY A 1 129 ? -0.806 6.330 -9.216 1.00 98.38 129 GLY A O 1
ATOM 975 N N . ASP A 1 130 ? 0.368 8.038 -8.348 1.00 98.56 130 ASP A N 1
ATOM 976 C CA . ASP A 1 130 ? 1.697 7.520 -8.687 1.00 98.56 130 ASP A CA 1
ATOM 977 C C . ASP A 1 130 ? 2.281 6.655 -7.555 1.00 98.56 130 ASP A C 1
ATOM 979 O O . ASP A 1 130 ? 1.941 6.816 -6.383 1.00 98.56 130 ASP A O 1
ATOM 983 N N . GLY A 1 131 ? 3.189 5.745 -7.909 1.00 98.19 131 GLY A N 1
ATOM 984 C CA . GLY A 1 131 ? 3.920 4.895 -6.970 1.00 98.19 131 GLY A CA 1
ATOM 985 C C . GLY A 1 131 ? 5.432 5.043 -7.113 1.00 98.19 131 GLY A C 1
ATOM 986 O O . GLY A 1 131 ? 5.950 5.379 -8.182 1.00 98.19 131 GLY A O 1
ATOM 987 N N . LEU A 1 132 ? 6.155 4.766 -6.036 1.00 97.81 132 LEU A N 1
ATOM 988 C CA . LEU A 1 132 ? 7.610 4.696 -6.021 1.00 97.81 132 LEU A CA 1
ATOM 989 C C . LEU A 1 132 ? 8.068 3.540 -5.130 1.00 97.81 132 LEU A C 1
ATOM 991 O O . LEU A 1 132 ? 7.398 3.204 -4.157 1.00 97.81 132 LEU A O 1
ATOM 995 N N . SER A 1 133 ? 9.203 2.930 -5.454 1.00 96.69 133 SER A N 1
ATOM 996 C CA . SER A 1 133 ? 9.727 1.806 -4.671 1.00 96.69 133 SER A CA 1
ATOM 997 C C . SER A 1 133 ? 11.244 1.706 -4.811 1.00 96.69 133 SER A C 1
ATOM 999 O O . SER A 1 133 ? 11.737 1.335 -5.875 1.00 96.69 133 SER A O 1
ATOM 1001 N N . PRO A 1 134 ? 12.030 2.068 -3.788 1.00 92.94 134 PRO A N 1
ATOM 1002 C CA . PRO A 1 134 ? 13.467 1.819 -3.773 1.00 92.94 134 PRO A CA 1
ATOM 1003 C C . PRO A 1 134 ? 13.839 0.333 -3.900 1.00 92.94 134 PRO A C 1
ATOM 1005 O O . PRO A 1 134 ? 14.955 0.037 -4.331 1.00 92.94 134 PRO A O 1
ATOM 1008 N N . ASN A 1 135 ? 12.927 -0.578 -3.544 1.00 92.75 135 ASN A N 1
ATOM 1009 C CA . ASN A 1 135 ? 13.106 -2.031 -3.583 1.00 92.75 135 ASN A CA 1
ATOM 1010 C C . ASN A 1 135 ? 12.065 -2.674 -4.519 1.00 92.75 135 ASN A C 1
ATOM 1012 O O . ASN A 1 135 ? 11.489 -1.975 -5.351 1.00 92.75 135 ASN A O 1
ATOM 1016 N N . ASP A 1 136 ? 11.847 -3.989 -4.417 1.00 89.94 136 ASP A N 1
ATOM 1017 C CA . ASP A 1 136 ? 10.985 -4.772 -5.316 1.00 89.94 136 ASP A CA 1
ATOM 1018 C C . ASP A 1 136 ? 9.594 -5.033 -4.709 1.00 89.94 136 ASP A C 1
ATOM 1020 O O . ASP A 1 136 ? 9.439 -5.952 -3.898 1.00 89.94 136 ASP A O 1
ATOM 1024 N N . PRO A 1 137 ? 8.564 -4.240 -5.054 1.00 95.38 137 PRO A N 1
ATOM 1025 C CA . PRO A 1 137 ? 7.230 -4.457 -4.546 1.00 95.38 137 PRO A CA 1
ATOM 1026 C C . PRO A 1 137 ? 6.516 -5.516 -5.387 1.00 95.38 137 PRO A C 1
ATOM 1028 O O . PRO A 1 137 ? 6.690 -5.627 -6.608 1.00 95.38 137 PRO A O 1
ATOM 1031 N N . VAL A 1 138 ? 5.627 -6.265 -4.741 1.00 97.00 138 VAL A N 1
ATOM 1032 C CA . VAL A 1 138 ? 4.838 -7.299 -5.413 1.00 97.00 138 VAL A CA 1
ATOM 1033 C C . VAL A 1 138 ? 3.364 -6.987 -5.260 1.00 97.00 138 VAL A C 1
ATOM 1035 O O . VAL A 1 138 ? 2.816 -7.016 -4.162 1.00 97.00 138 VAL A O 1
ATOM 1038 N N . ILE A 1 139 ? 2.701 -6.740 -6.384 1.00 98.62 139 ILE A N 1
ATOM 1039 C CA . ILE A 1 139 ? 1.274 -6.441 -6.445 1.00 98.62 139 ILE A CA 1
ATOM 1040 C C . ILE A 1 139 ? 0.540 -7.651 -7.015 1.00 98.62 139 ILE A C 1
ATOM 1042 O O . ILE A 1 139 ? 0.760 -8.047 -8.161 1.00 98.62 139 ILE A O 1
ATOM 1046 N N . ARG A 1 140 ? -0.366 -8.227 -6.225 1.00 98.69 140 ARG A N 1
ATOM 1047 C CA . ARG A 1 140 ? -1.250 -9.328 -6.619 1.00 98.69 140 ARG A CA 1
ATOM 1048 C C . ARG A 1 140 ? -2.699 -8.897 -6.448 1.00 98.69 140 ARG A C 1
ATOM 1050 O O . ARG A 1 140 ? -3.126 -8.581 -5.341 1.00 98.69 140 ARG A O 1
ATOM 1057 N N . ALA A 1 141 ? -3.460 -8.918 -7.535 1.00 98.75 141 ALA A N 1
ATOM 1058 C CA . ALA A 1 141 ? -4.892 -8.651 -7.521 1.00 98.75 141 ALA A CA 1
ATOM 1059 C C . ALA A 1 141 ? -5.647 -9.709 -8.333 1.00 98.75 141 ALA A C 1
ATOM 1061 O O . ALA A 1 141 ? -5.227 -10.076 -9.431 1.00 98.75 141 ALA A O 1
ATOM 1062 N N . SER A 1 142 ? -6.786 -10.180 -7.826 1.00 98.75 142 SER A N 1
ATOM 1063 C CA . SER A 1 142 ? -7.678 -11.046 -8.619 1.00 98.75 142 SER A CA 1
ATOM 1064 C C . SER A 1 142 ? -8.454 -10.252 -9.679 1.00 98.75 142 SER A C 1
ATOM 1066 O O . SER A 1 142 ? -8.852 -10.813 -10.697 1.00 98.75 142 SER A O 1
ATOM 1068 N N . GLY A 1 143 ? -8.645 -8.950 -9.458 1.00 98.75 143 GLY A N 1
ATOM 1069 C CA . GLY A 1 143 ? -9.242 -8.002 -10.393 1.00 98.75 143 GLY A CA 1
ATOM 1070 C C . GLY A 1 143 ? -8.211 -7.149 -11.135 1.00 98.75 143 GLY A C 1
ATOM 1071 O O . GLY A 1 143 ? -7.122 -7.610 -11.490 1.00 98.75 143 GLY A O 1
ATOM 1072 N N . ASP A 1 144 ? -8.582 -5.897 -11.393 1.00 98.88 144 ASP A N 1
ATOM 1073 C CA . ASP A 1 144 ? -7.746 -4.923 -12.089 1.00 98.88 144 ASP A CA 1
ATOM 1074 C C . ASP A 1 144 ? -6.647 -4.370 -11.162 1.00 98.88 144 ASP A C 1
ATOM 1076 O O . ASP A 1 144 ? -6.842 -4.181 -9.959 1.00 98.88 144 ASP A O 1
ATOM 1080 N N . VAL A 1 145 ? -5.499 -4.037 -11.752 1.00 98.88 145 VAL A N 1
ATOM 1081 C CA . VAL A 1 145 ? -4.423 -3.277 -11.102 1.00 98.88 145 VAL A CA 1
ATOM 1082 C C . VAL A 1 145 ? -4.337 -1.920 -11.785 1.00 98.88 145 VAL A C 1
ATOM 1084 O O . VAL A 1 145 ? -4.122 -1.853 -12.996 1.00 98.88 145 VAL A O 1
ATOM 1087 N N . THR A 1 146 ? -4.520 -0.833 -11.032 1.00 98.81 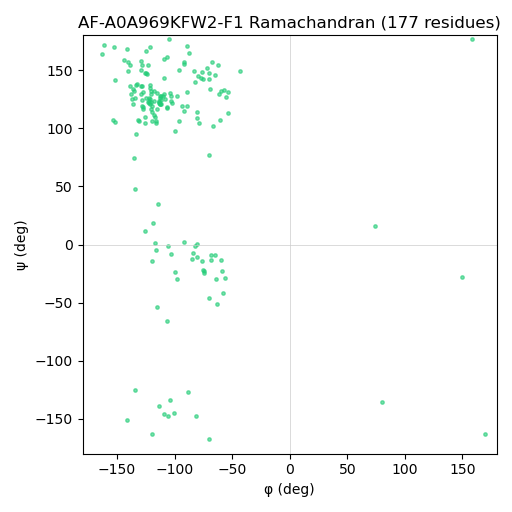146 THR A N 1
ATOM 1088 C CA . THR A 1 146 ? -4.469 0.533 -11.573 1.00 98.81 146 THR A CA 1
ATOM 1089 C C . THR A 1 146 ? -3.530 1.425 -10.772 1.00 98.81 146 THR A C 1
ATOM 1091 O O . THR A 1 146 ? -3.714 1.610 -9.574 1.00 98.81 146 THR A O 1
ATOM 1094 N N . PHE A 1 147 ? -2.557 2.027 -11.446 1.00 98.75 147 PHE A N 1
ATOM 1095 C CA . PHE A 1 147 ? -1.693 3.065 -10.888 1.00 98.75 147 PHE A CA 1
ATOM 1096 C C . PHE A 1 147 ? -1.181 3.984 -12.001 1.00 98.75 147 PHE A C 1
ATOM 1098 O O . PHE A 1 147 ? -1.422 3.757 -13.185 1.00 98.75 147 PHE A O 1
ATOM 1105 N N . GLY A 1 148 ? -0.559 5.090 -11.624 1.00 98.50 148 GLY A N 1
ATOM 1106 C CA . GLY A 1 148 ? -0.051 6.103 -12.531 1.00 98.50 148 GLY A CA 1
ATOM 1107 C C . GLY A 1 148 ? 1.366 5.776 -12.960 1.00 98.50 148 GLY A C 1
ATOM 1108 O O . GLY A 1 148 ? 1.662 4.698 -13.472 1.00 98.50 148 GLY A O 1
ATOM 1109 N N . THR A 1 149 ? 2.247 6.739 -12.780 1.00 98.25 149 THR A N 1
ATOM 1110 C CA . THR A 1 149 ? 3.679 6.574 -12.968 1.00 98.25 149 THR A CA 1
ATOM 1111 C C . THR A 1 149 ? 4.252 5.692 -11.863 1.00 98.25 149 THR A C 1
ATOM 1113 O O . THR A 1 149 ? 3.864 5.814 -10.704 1.00 98.25 149 THR A O 1
ATOM 1116 N N . TYR A 1 150 ? 5.210 4.842 -12.217 1.00 98.44 150 TYR A N 1
ATOM 1117 C CA . TYR A 1 150 ? 6.058 4.124 -11.274 1.00 98.44 150 TYR A CA 1
ATOM 1118 C C . TYR A 1 150 ? 7.523 4.466 -11.533 1.00 98.44 150 TYR A C 1
ATOM 1120 O O . TYR A 1 150 ? 7.963 4.476 -12.687 1.00 98.44 150 TYR A O 1
ATOM 1128 N N . THR A 1 151 ? 8.286 4.744 -10.477 1.00 98.00 151 THR A N 1
ATOM 1129 C CA . THR A 1 151 ? 9.752 4.849 -10.541 1.00 98.00 151 THR A CA 1
ATOM 1130 C C . THR A 1 151 ? 10.378 4.098 -9.377 1.00 98.00 151 THR A C 1
ATOM 1132 O O . THR A 1 151 ? 10.047 4.374 -8.225 1.00 98.00 151 THR A O 1
ATOM 1135 N N . GLY A 1 152 ? 11.293 3.174 -9.659 1.00 96.31 152 GLY A N 1
ATOM 1136 C CA . GLY A 1 152 ? 11.866 2.345 -8.607 1.00 96.31 152 GLY A CA 1
ATOM 1137 C C . GLY A 1 152 ? 12.711 1.183 -9.105 1.00 96.31 152 GLY A C 1
ATOM 1138 O O . GLY A 1 152 ? 13.099 1.151 -10.277 1.00 96.31 152 GLY A O 1
ATOM 1139 N N . ALA A 1 153 ? 12.951 0.221 -8.216 1.00 94.50 153 ALA A N 1
ATOM 1140 C CA . ALA A 1 153 ? 13.547 -1.057 -8.582 1.00 94.50 153 ALA A CA 1
ATOM 1141 C C . ALA A 1 153 ? 12.570 -1.915 -9.400 1.00 94.50 153 ALA A C 1
ATOM 1143 O O . ALA A 1 153 ? 11.546 -1.417 -9.886 1.00 94.50 153 ALA A O 1
ATOM 1144 N N . SER A 1 154 ? 12.896 -3.200 -9.572 1.00 94.00 154 SER A N 1
ATOM 1145 C CA . SER A 1 154 ? 11.998 -4.205 -10.153 1.00 94.00 154 SER A CA 1
ATOM 1146 C C . SER A 1 154 ? 10.571 -4.075 -9.614 1.00 94.00 154 SER A C 1
ATOM 1148 O O . SER A 1 154 ? 10.363 -3.605 -8.505 1.00 94.00 154 SER A O 1
ATOM 1150 N N . LEU A 1 155 ? 9.590 -4.425 -10.443 1.00 95.19 155 LEU A N 1
ATOM 1151 C CA . LEU A 1 155 ? 8.171 -4.322 -10.122 1.00 95.19 155 LEU A CA 1
ATOM 1152 C C . LEU A 1 155 ? 7.466 -5.589 -10.589 1.00 95.19 155 LEU A C 1
ATOM 1154 O O . LEU A 1 155 ? 7.426 -5.873 -11.790 1.00 95.19 155 LEU A O 1
ATOM 1158 N N . HIS A 1 156 ? 6.837 -6.299 -9.658 1.00 95.75 156 HIS A N 1
ATOM 1159 C CA . HIS A 1 156 ? 6.031 -7.470 -9.966 1.00 95.75 156 HIS A CA 1
ATOM 1160 C C . HIS A 1 156 ? 4.539 -7.142 -9.909 1.00 95.75 156 HIS A C 1
ATOM 1162 O O . HIS A 1 156 ? 4.020 -6.713 -8.880 1.00 95.75 156 HIS A O 1
ATOM 1168 N N . VAL A 1 157 ? 3.825 -7.393 -11.011 1.00 98.00 157 VAL A N 1
ATOM 1169 C CA . VAL A 1 157 ? 2.368 -7.215 -11.088 1.00 98.00 157 VAL A CA 1
ATOM 1170 C C . VAL A 1 157 ? 1.710 -8.482 -11.615 1.00 98.00 157 VAL A C 1
ATOM 1172 O O . VAL A 1 157 ? 1.955 -8.902 -12.745 1.00 98.00 157 VAL A O 1
ATOM 1175 N N . LEU A 1 158 ? 0.835 -9.066 -10.801 1.00 98.25 158 LEU A N 1
ATOM 1176 C CA . LEU A 1 158 ? -0.024 -10.185 -11.158 1.00 98.25 158 LEU A CA 1
ATOM 1177 C C . LEU A 1 158 ? -1.475 -9.722 -11.030 1.00 98.25 158 LEU A C 1
ATOM 1179 O O . LEU A 1 158 ? -1.955 -9.469 -9.927 1.00 98.25 158 LEU A O 1
ATOM 1183 N N . ALA A 1 159 ? -2.164 -9.613 -12.162 1.00 98.50 159 ALA A N 1
ATOM 1184 C CA . ALA A 1 159 ? -3.563 -9.211 -12.221 1.00 98.50 159 ALA A CA 1
ATOM 1185 C C . ALA A 1 159 ? -4.394 -10.319 -12.872 1.00 98.50 159 ALA A C 1
ATOM 1187 O O . ALA A 1 159 ? -4.029 -10.819 -13.936 1.00 98.50 159 ALA A O 1
ATOM 1188 N N . GLY A 1 160 ? -5.520 -10.680 -12.258 1.00 98.56 160 GLY A N 1
ATOM 1189 C CA . GLY A 1 160 ? -6.546 -11.489 -12.924 1.00 98.56 160 GLY A CA 1
ATOM 1190 C C . GLY A 1 160 ? -7.355 -10.682 -13.949 1.00 98.56 160 GLY A C 1
ATOM 1191 O O . GLY A 1 160 ? -7.915 -11.255 -14.884 1.00 98.56 160 GLY A O 1
ATOM 1192 N N . GLY A 1 161 ? -7.384 -9.354 -13.795 1.00 98.25 161 GLY A N 1
ATOM 1193 C CA . GLY A 1 161 ? -8.011 -8.399 -14.704 1.00 98.25 161 GLY A CA 1
ATOM 1194 C C . GLY A 1 161 ? -7.015 -7.593 -15.547 1.00 98.25 161 GLY A C 1
ATOM 1195 O O . GLY A 1 161 ? -5.955 -8.066 -15.958 1.00 98.25 161 GLY A O 1
ATOM 1196 N N . ARG A 1 162 ? -7.376 -6.343 -15.848 1.00 98.50 162 ARG A N 1
ATOM 1197 C CA . ARG A 1 162 ? -6.560 -5.412 -16.635 1.00 98.50 162 ARG A CA 1
ATOM 1198 C C . ARG A 1 162 ? -5.507 -4.734 -15.759 1.00 98.50 162 ARG A C 1
ATOM 1200 O O . ARG A 1 162 ? -5.808 -4.244 -14.676 1.00 98.50 162 ARG A O 1
ATOM 1207 N N . ILE A 1 163 ? -4.302 -4.580 -16.303 1.00 98.62 163 ILE A N 1
ATOM 1208 C CA . ILE A 1 163 ? -3.281 -3.677 -15.760 1.00 98.62 163 ILE A CA 1
ATOM 1209 C C . ILE A 1 163 ? -3.399 -2.324 -16.474 1.00 98.62 163 ILE A C 1
ATOM 1211 O O . ILE A 1 163 ? -3.270 -2.246 -17.698 1.00 98.62 163 ILE A O 1
ATOM 1215 N N . ARG A 1 164 ? -3.676 -1.255 -15.722 1.00 98.44 164 ARG A N 1
ATOM 1216 C CA . ARG A 1 164 ? -3.719 0.134 -16.204 1.00 98.44 164 ARG A CA 1
ATOM 1217 C C . ARG A 1 164 ? -2.631 0.928 -15.495 1.00 98.44 164 ARG A C 1
ATOM 1219 O O . ARG A 1 164 ? -2.749 1.208 -14.310 1.00 98.44 164 ARG A O 1
ATOM 1226 N N . THR A 1 165 ? -1.598 1.293 -16.240 1.00 98.06 165 THR A N 1
ATOM 1227 C CA . THR A 1 165 ? -0.438 2.027 -15.729 1.00 98.06 165 THR A CA 1
ATOM 1228 C C . THR A 1 165 ? -0.152 3.263 -16.576 1.00 98.06 165 THR A C 1
ATOM 1230 O O . THR A 1 165 ? -0.477 3.301 -17.767 1.00 98.06 165 THR A O 1
ATOM 1233 N N . GLY A 1 166 ? 0.478 4.263 -15.966 1.00 97.50 166 GLY A N 1
ATOM 1234 C CA . GLY A 1 166 ? 1.232 5.305 -16.652 1.00 97.50 166 GLY A CA 1
ATOM 1235 C C . GLY A 1 166 ? 2.639 4.826 -17.026 1.00 97.50 166 GLY A C 1
ATOM 1236 O O . GLY A 1 166 ? 2.865 3.652 -17.326 1.00 97.50 166 GLY A O 1
ATOM 1237 N N . ARG A 1 167 ? 3.607 5.749 -17.022 1.00 98.25 167 ARG A N 1
ATOM 1238 C CA . ARG A 1 167 ? 5.014 5.440 -17.326 1.00 98.25 167 ARG A CA 1
ATOM 1239 C C . ARG A 1 167 ? 5.636 4.599 -16.207 1.00 98.25 167 ARG A C 1
ATOM 1241 O O . ARG A 1 167 ? 5.535 4.966 -15.046 1.00 98.25 167 ARG A O 1
ATOM 1248 N N . ILE A 1 168 ? 6.358 3.543 -16.567 1.00 98.31 168 ILE A N 1
ATOM 1249 C CA . ILE A 1 168 ? 7.158 2.738 -15.635 1.00 98.31 168 ILE A CA 1
ATOM 1250 C C . ILE A 1 168 ? 8.639 3.018 -15.907 1.00 98.31 168 ILE A C 1
ATOM 1252 O O . ILE A 1 168 ? 9.093 2.877 -17.042 1.00 98.31 168 ILE A O 1
ATOM 1256 N N . THR A 1 169 ? 9.379 3.412 -14.872 1.00 98.06 169 THR A N 1
ATOM 1257 C CA . THR A 1 169 ? 10.831 3.628 -14.906 1.00 98.06 169 THR A CA 1
ATOM 1258 C C . THR A 1 169 ? 11.496 2.691 -13.902 1.00 98.06 169 THR A C 1
ATOM 1260 O O . THR A 1 169 ? 11.427 2.931 -12.700 1.00 98.06 169 THR A O 1
ATOM 1263 N N . ILE A 1 170 ? 12.157 1.643 -14.393 1.00 96.94 170 ILE A N 1
ATOM 1264 C CA . ILE A 1 170 ? 12.966 0.742 -13.563 1.00 96.94 170 ILE A CA 1
ATOM 1265 C C . ILE A 1 170 ? 14.407 1.264 -13.562 1.00 96.94 170 ILE A C 1
ATOM 1267 O O . ILE A 1 170 ? 15.029 1.324 -14.625 1.00 96.94 170 ILE A O 1
ATOM 1271 N N . ASN A 1 171 ? 14.921 1.699 -12.411 1.00 95.44 171 ASN A N 1
ATOM 1272 C CA . ASN A 1 171 ? 16.255 2.304 -12.284 1.00 95.44 171 ASN A CA 1
ATOM 1273 C C . ASN A 1 171 ? 17.233 1.498 -11.409 1.00 95.44 171 ASN A C 1
ATOM 1275 O O . ASN A 1 171 ? 18.416 1.836 -11.354 1.00 95.44 171 ASN A O 1
ATOM 1279 N N . SER A 1 172 ? 16.765 0.416 -10.794 1.00 90.56 172 SER A N 1
ATOM 1280 C CA . SER A 1 172 ? 17.571 -0.582 -10.089 1.00 90.56 172 SER A CA 1
ATOM 1281 C C . SER A 1 172 ? 16.977 -1.979 -10.294 1.00 90.56 172 SER A C 1
ATOM 1283 O O . SER A 1 172 ? 15.815 -2.128 -10.668 1.00 90.56 172 SER A O 1
ATOM 1285 N N . ALA A 1 173 ? 17.794 -3.012 -10.099 1.00 85.62 173 ALA A N 1
ATOM 1286 C CA . ALA A 1 173 ? 17.331 -4.397 -10.075 1.00 85.62 173 ALA A CA 1
ATOM 1287 C C . ALA A 1 173 ? 17.000 -4.815 -8.637 1.00 85.62 173 ALA A C 1
ATOM 1289 O O . ALA A 1 173 ? 17.555 -4.254 -7.689 1.00 85.62 173 ALA A O 1
ATOM 1290 N N . ASP A 1 174 ? 16.145 -5.824 -8.485 1.00 73.69 174 ASP A N 1
ATOM 1291 C CA . ASP A 1 174 ? 15.991 -6.518 -7.207 1.00 73.69 174 ASP A CA 1
ATOM 1292 C C . ASP A 1 174 ? 17.326 -7.169 -6.794 1.00 73.69 174 ASP A C 1
ATOM 1294 O O . ASP A 1 174 ? 17.974 -7.869 -7.573 1.00 73.69 174 ASP A O 1
ATOM 1298 N N . SER A 1 175 ? 17.740 -6.915 -5.553 1.00 67.88 175 SER A N 1
ATOM 1299 C CA . SER A 1 175 ? 18.972 -7.453 -4.971 1.00 67.88 175 SER A CA 1
ATOM 1300 C C . SER A 1 175 ? 18.815 -8.857 -4.375 1.00 67.88 175 SER A C 1
ATOM 1302 O O . SER A 1 175 ? 19.830 -9.488 -4.078 1.00 67.88 175 SER A O 1
ATOM 1304 N N . THR A 1 176 ? 17.580 -9.350 -4.202 1.00 64.44 176 THR A N 1
ATOM 1305 C CA . THR A 1 176 ? 17.279 -10.608 -3.496 1.00 64.44 176 THR A CA 1
ATOM 1306 C C . THR A 1 176 ? 16.664 -11.674 -4.405 1.00 64.44 176 THR A C 1
ATOM 1308 O O . THR A 1 176 ? 17.200 -12.778 -4.479 1.00 64.44 176 THR A O 1
ATOM 1311 N N . ASN A 1 177 ? 15.573 -11.362 -5.109 1.00 56.56 177 ASN A N 1
ATOM 1312 C CA . ASN A 1 177 ? 14.808 -12.293 -5.951 1.00 56.56 177 ASN A CA 1
ATOM 1313 C C . ASN A 1 177 ? 14.783 -11.879 -7.431 1.00 56.56 177 ASN A C 1
ATOM 1315 O O . ASN A 1 177 ? 13.927 -12.357 -8.180 1.00 56.56 177 ASN A O 1
ATOM 1319 N N . GLY A 1 178 ? 15.711 -11.012 -7.858 1.00 52.69 178 GLY A N 1
ATOM 1320 C CA . GLY A 1 178 ? 15.810 -10.564 -9.242 1.00 52.69 178 GLY A CA 1
ATOM 1321 C C . GLY A 1 178 ? 15.883 -11.759 -10.184 1.00 52.69 178 GLY A C 1
ATOM 1322 O O . GLY A 1 178 ? 16.845 -12.526 -10.139 1.00 52.69 178 GLY A O 1
ATOM 1323 N N . LEU A 1 179 ? 14.839 -11.930 -10.997 1.00 46.03 179 LEU A N 1
ATOM 1324 C CA . LEU A 1 179 ? 14.880 -12.810 -12.163 1.00 46.03 179 LEU A CA 1
ATOM 1325 C C . LEU A 1 179 ? 15.997 -12.376 -13.119 1.00 46.03 179 LEU A C 1
ATOM 1327 O O . LEU A 1 179 ? 16.138 -11.150 -13.346 1.00 46.03 179 LEU A O 1
#

Foldseek 3Di:
DDDPPPPPVPDDQDAEAEDQEAAEDLAEDADRHQEYHDFAEAEHVAEYHYYHAAEYEADYALVGFYEYEHAYEYEYEYQAYAHAGQSYPPHAYYYQEEYEYEHQAAYAANHEYYYQYEYAYYYPVRHAEHYEYQAEYAHAYQEEYTHEEYAYAHYHYHYVYYYHYHHYHHDHYHPPPGD

Nearest PDB structures (foldseek):
  7ehk-assembly1_A  TM=4.882E-01  e=1.986E-01  Flavobacterium frigoris PS1
  4nu2-assembly1_A  TM=4.049E-01  e=2.321E-01  Flavobacterium frigoris PS1
  8x1p-assembly1_A  TM=3.077E-01  e=4.113E-01  Flavobacterium frigoris PS1
  8x1l-assembly1_A  TM=2.537E-01  e=2.858E-01  Flavobacterium frigoris PS1
  4nu3-assembly1_A  TM=3.157E-01  e=1.049E+00  Flavobacterium frigoris PS1

Mean predicted aligned error: 5.21 Å